Protein AF-A0A7S0ARB1-F1 (afdb_monomer_lite)

Radius of gyration: 33.61 Å; chains: 1; bounding box: 64×77×110 Å

Structure (mmCIF, N/CA/C/O backbone):
data_AF-A0A7S0ARB1-F1
#
_entry.id   AF-A0A7S0ARB1-F1
#
loop_
_atom_site.group_PDB
_atom_site.id
_atom_site.type_symbol
_atom_site.label_atom_id
_atom_site.label_alt_id
_atom_site.label_comp_id
_atom_site.label_asym_id
_atom_site.label_entity_id
_atom_site.label_seq_id
_atom_site.pdbx_PDB_ins_code
_atom_site.Cartn_x
_atom_site.Cartn_y
_atom_site.Cartn_z
_atom_site.occupancy
_atom_site.B_iso_or_equiv
_atom_site.auth_seq_id
_atom_site.auth_comp_id
_atom_site.auth_asym_id
_atom_site.auth_atom_id
_atom_site.pdbx_PDB_model_num
ATOM 1 N N . TYR A 1 1 ? 10.228 -11.716 -23.867 1.00 79.19 1 TYR A N 1
ATOM 2 C CA . TYR A 1 1 ? 11.459 -10.906 -23.774 1.00 79.19 1 TYR A CA 1
ATOM 3 C C . TYR A 1 1 ? 11.068 -9.465 -23.500 1.00 79.19 1 TYR A C 1
ATOM 5 O O . TYR A 1 1 ? 10.022 -9.051 -23.983 1.00 79.19 1 TYR A O 1
ATOM 13 N N . ILE A 1 2 ? 11.864 -8.734 -22.724 1.00 82.44 2 ILE A N 1
ATOM 14 C CA . ILE A 1 2 ? 11.802 -7.272 -22.605 1.00 82.44 2 ILE A CA 1
ATOM 15 C C . ILE A 1 2 ? 12.800 -6.722 -23.626 1.00 82.44 2 ILE A C 1
ATOM 17 O O . ILE A 1 2 ? 13.942 -7.179 -23.660 1.00 82.44 2 ILE A O 1
ATOM 21 N N . ILE A 1 3 ? 12.355 -5.806 -24.486 1.00 84.75 3 ILE A N 1
ATOM 22 C CA . ILE A 1 3 ? 13.153 -5.247 -25.582 1.00 84.75 3 ILE A CA 1
ATOM 23 C C . ILE A 1 3 ? 13.101 -3.726 -25.472 1.00 84.75 3 ILE A C 1
ATOM 25 O O . ILE A 1 3 ? 12.018 -3.145 -25.511 1.00 84.75 3 ILE A O 1
ATOM 29 N N . GLU A 1 4 ? 14.261 -3.086 -25.368 1.00 84.38 4 GLU A N 1
ATOM 30 C CA . GLU A 1 4 ? 14.389 -1.635 -25.479 1.00 84.38 4 GLU A CA 1
ATOM 31 C C . GLU A 1 4 ? 14.719 -1.261 -26.924 1.00 84.38 4 GLU A C 1
ATOM 33 O O . GLU A 1 4 ? 15.657 -1.795 -27.526 1.00 84.38 4 GLU A O 1
ATOM 38 N N . ILE A 1 5 ? 13.944 -0.332 -27.482 1.00 84.75 5 ILE A N 1
ATOM 39 C CA . ILE A 1 5 ? 14.127 0.168 -28.842 1.00 84.75 5 ILE A CA 1
ATOM 40 C C . ILE A 1 5 ? 14.359 1.673 -28.777 1.00 84.75 5 ILE A C 1
ATOM 42 O O . ILE A 1 5 ? 13.478 2.438 -28.389 1.00 84.75 5 ILE A O 1
ATOM 46 N N . LYS A 1 6 ? 15.536 2.112 -29.221 1.00 82.31 6 LYS A N 1
ATOM 47 C CA . LYS A 1 6 ? 15.872 3.525 -29.375 1.00 82.31 6 LYS A CA 1
ATOM 48 C C . LYS A 1 6 ? 15.556 3.981 -30.794 1.00 82.31 6 LYS A C 1
ATOM 50 O O . LYS A 1 6 ? 16.167 3.520 -31.760 1.00 82.31 6 LYS A O 1
ATOM 55 N N . THR A 1 7 ? 14.622 4.912 -30.923 1.00 80.19 7 THR A N 1
ATOM 56 C CA . THR A 1 7 ? 14.242 5.529 -32.202 1.00 80.19 7 THR A CA 1
ATOM 57 C C . THR A 1 7 ? 14.856 6.920 -32.335 1.00 80.19 7 THR A C 1
ATOM 59 O O . THR A 1 7 ? 14.980 7.648 -31.349 1.00 80.19 7 THR A O 1
ATOM 62 N N . ASN A 1 8 ? 15.226 7.318 -33.552 1.00 77.44 8 ASN A N 1
ATOM 63 C CA . ASN A 1 8 ? 15.725 8.665 -33.835 1.00 77.44 8 ASN A CA 1
ATOM 64 C C . ASN A 1 8 ? 14.600 9.532 -34.423 1.00 77.44 8 ASN A C 1
ATOM 66 O O . ASN A 1 8 ? 13.920 9.101 -35.351 1.00 77.44 8 ASN A O 1
ATOM 70 N N . LYS A 1 9 ? 14.443 10.775 -33.938 1.00 70.56 9 LYS A N 1
ATOM 71 C CA . LYS A 1 9 ? 13.474 11.749 -34.479 1.00 70.56 9 LYS A CA 1
ATOM 72 C C . LYS A 1 9 ? 13.646 11.996 -35.983 1.00 70.56 9 LYS A C 1
ATOM 74 O O . LYS A 1 9 ? 12.669 12.295 -36.656 1.00 70.56 9 LYS A O 1
ATOM 79 N N . PHE A 1 10 ? 14.864 11.854 -36.507 1.00 70.81 10 PHE A N 1
ATOM 80 C CA . PHE A 1 10 ? 15.169 12.061 -37.928 1.00 70.81 10 PHE A CA 1
ATOM 81 C C . PHE A 1 10 ? 14.970 10.810 -38.798 1.00 70.81 10 PHE A C 1
ATOM 83 O O . PHE A 1 10 ? 15.114 10.882 -40.015 1.00 70.81 10 PHE A O 1
ATOM 90 N N . SER A 1 11 ? 14.656 9.661 -38.199 1.00 70.12 11 SER A N 1
ATOM 91 C CA . SER A 1 11 ? 14.524 8.375 -38.891 1.00 70.12 11 SER A CA 1
ATOM 92 C C . SER A 1 11 ? 13.187 7.740 -38.520 1.00 70.12 11 SER A C 1
ATOM 94 O O . SER A 1 11 ? 13.115 6.742 -37.805 1.00 70.12 11 SER A O 1
ATOM 96 N N . ILE A 1 12 ? 12.104 8.375 -38.971 1.00 71.12 12 ILE A N 1
ATOM 97 C CA . ILE A 1 12 ? 10.740 7.895 -38.736 1.00 71.12 12 ILE A CA 1
ATOM 98 C C . ILE A 1 12 ? 10.611 6.496 -39.359 1.00 71.12 12 ILE A C 1
ATOM 100 O O . ILE A 1 12 ? 10.856 6.319 -40.549 1.00 71.12 12 ILE A O 1
ATOM 104 N N . GLY A 1 13 ? 10.255 5.498 -38.546 1.00 76.06 13 GLY A N 1
ATOM 105 C CA . GLY A 1 13 ? 10.059 4.112 -38.985 1.00 76.06 13 GLY A CA 1
ATOM 106 C C . GLY A 1 13 ? 11.252 3.172 -38.780 1.00 76.06 13 GLY A C 1
ATOM 107 O O . GLY A 1 13 ? 11.115 1.982 -39.051 1.00 76.06 13 GLY A O 1
ATOM 108 N N . THR A 1 14 ? 12.393 3.649 -38.264 1.00 81.50 14 THR A N 1
ATOM 109 C CA . THR A 1 14 ? 13.513 2.777 -37.874 1.00 81.50 14 THR A CA 1
ATOM 110 C C . THR A 1 14 ? 13.858 2.931 -36.393 1.00 81.50 14 THR A C 1
ATOM 112 O O . THR A 1 14 ? 13.937 4.029 -35.840 1.00 81.50 14 THR A O 1
ATOM 115 N N . GLY A 1 15 ? 14.043 1.795 -35.721 1.00 83.50 15 GLY A N 1
ATOM 116 C CA . GLY A 1 15 ? 14.440 1.721 -34.319 1.00 83.50 15 GLY A CA 1
ATOM 117 C C . GLY A 1 15 ? 15.624 0.780 -34.162 1.00 83.50 15 GLY A C 1
ATOM 118 O O . GLY A 1 15 ? 15.676 -0.270 -34.802 1.00 83.50 15 GLY A O 1
ATOM 119 N N . LYS A 1 16 ? 16.589 1.156 -33.323 1.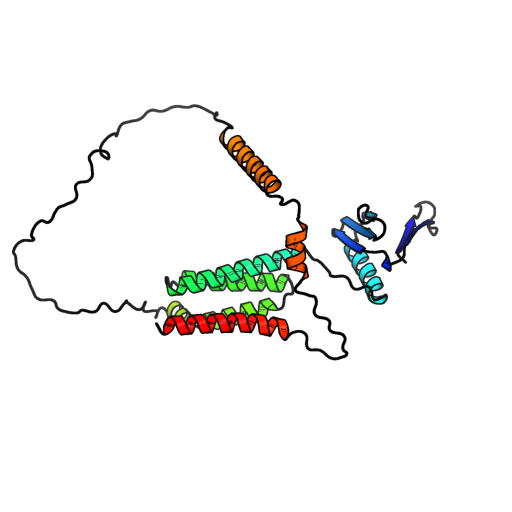00 86.50 16 LYS A N 1
ATOM 120 C CA . LYS A 1 16 ? 17.697 0.281 -32.945 1.00 86.50 16 LYS A CA 1
ATOM 121 C C . LYS A 1 16 ? 17.337 -0.415 -31.644 1.00 86.50 16 LYS A C 1
ATOM 123 O O . LYS A 1 16 ? 17.087 0.254 -30.647 1.00 86.50 16 LYS A O 1
ATOM 128 N N . VAL A 1 17 ? 17.362 -1.742 -31.646 1.00 88.69 17 VAL A N 1
ATOM 129 C CA . VAL A 1 17 ? 17.282 -2.519 -30.408 1.00 88.69 17 VAL A CA 1
ATOM 130 C C . VAL A 1 17 ? 18.563 -2.274 -29.608 1.00 88.69 17 VAL A C 1
ATOM 132 O O . VAL A 1 17 ? 19.662 -2.529 -30.106 1.00 88.69 17 VAL A O 1
ATOM 135 N N . THR A 1 18 ? 18.431 -1.712 -28.411 1.00 88.12 18 THR A N 1
ATOM 136 C CA . THR A 1 18 ? 19.553 -1.371 -27.520 1.00 88.12 18 THR A CA 1
ATOM 137 C C . THR A 1 18 ? 19.729 -2.389 -26.406 1.00 88.12 18 THR A C 1
ATOM 139 O O . THR A 1 18 ? 20.858 -2.629 -25.989 1.00 88.12 18 THR A O 1
ATOM 142 N N . PHE A 1 19 ? 18.643 -3.020 -25.970 1.00 86.69 19 PHE A N 1
ATOM 143 C CA . PHE A 1 19 ? 18.652 -3.970 -24.867 1.00 86.69 19 PHE A CA 1
ATOM 144 C C . PHE A 1 19 ? 17.618 -5.071 -25.105 1.00 86.69 19 PHE A C 1
ATOM 146 O O . PHE A 1 19 ? 16.510 -4.801 -25.573 1.00 86.69 19 PHE A O 1
ATOM 153 N N . VAL A 1 20 ? 17.979 -6.317 -24.800 1.00 89.81 20 VAL A N 1
ATOM 154 C CA . VAL A 1 20 ? 17.077 -7.473 -24.853 1.00 89.81 20 VAL A CA 1
ATOM 155 C C . VAL A 1 20 ? 17.358 -8.350 -23.646 1.00 89.81 20 VAL A C 1
ATOM 157 O O . VAL A 1 20 ? 18.475 -8.829 -23.487 1.00 89.81 20 VAL A O 1
ATOM 160 N N . THR A 1 21 ? 16.339 -8.615 -22.834 1.00 88.19 21 THR A N 1
ATOM 161 C CA . THR A 1 21 ? 16.434 -9.580 -21.731 1.00 88.19 21 THR A CA 1
ATOM 162 C C . THR A 1 21 ? 15.211 -10.491 -21.681 1.00 88.19 21 THR A C 1
ATOM 164 O O . THR A 1 21 ? 14.158 -10.221 -22.274 1.00 88.19 21 THR A O 1
ATOM 167 N N . LEU A 1 22 ? 15.343 -11.631 -21.014 1.00 88.12 22 LEU A N 1
ATOM 168 C CA . LEU A 1 22 ? 14.233 -12.555 -20.808 1.00 88.12 22 LEU A CA 1
ATOM 169 C C . LEU A 1 22 ? 13.204 -11.936 -19.864 1.00 88.12 22 LEU A C 1
ATOM 171 O O . LEU A 1 22 ? 13.546 -11.276 -18.901 1.00 88.12 22 LEU A O 1
ATOM 175 N N . ILE A 1 23 ? 11.915 -12.194 -20.083 1.00 85.94 23 ILE A N 1
ATOM 176 C CA . ILE A 1 23 ? 10.893 -11.668 -19.162 1.00 85.94 23 ILE A CA 1
ATOM 177 C C . ILE A 1 23 ? 11.017 -12.286 -17.755 1.00 85.94 23 ILE A C 1
ATOM 179 O O . ILE A 1 23 ? 10.673 -11.661 -16.760 1.00 85.94 23 ILE A O 1
ATOM 183 N N . ALA A 1 24 ? 11.575 -13.498 -17.680 1.00 85.00 24 ALA A N 1
ATOM 184 C CA . ALA A 1 24 ? 11.836 -14.220 -16.441 1.00 85.00 24 ALA A CA 1
ATOM 185 C C . ALA A 1 24 ? 12.979 -13.622 -15.595 1.00 85.00 24 ALA A C 1
ATOM 187 O O . ALA A 1 24 ? 13.102 -13.984 -14.419 1.00 85.00 24 ALA A O 1
ATOM 188 N N . SER A 1 25 ? 13.808 -12.736 -16.166 1.00 88.38 25 SER A N 1
ATOM 189 C CA . SER A 1 25 ? 14.860 -12.027 -15.426 1.00 88.38 25 SER A CA 1
ATOM 190 C C . SER A 1 25 ? 14.311 -10.835 -14.637 1.00 88.38 25 SER A C 1
ATOM 192 O O . SER A 1 25 ? 15.014 -10.319 -13.778 1.00 88.38 25 SER A O 1
ATOM 194 N N . LEU A 1 26 ? 13.059 -10.416 -14.862 1.00 88.56 26 LEU A N 1
ATOM 195 C CA . LEU A 1 26 ? 12.439 -9.339 -14.094 1.00 88.56 26 LEU A CA 1
ATOM 196 C C . LEU A 1 26 ? 12.159 -9.806 -12.657 1.00 88.56 26 LEU A C 1
ATOM 198 O O . LEU A 1 26 ? 11.362 -10.719 -12.437 1.00 88.56 26 LEU A O 1
ATOM 202 N N . ALA A 1 27 ? 12.808 -9.172 -11.681 1.00 89.38 27 ALA A N 1
ATOM 203 C CA . ALA A 1 27 ? 12.623 -9.447 -10.258 1.00 89.38 27 ALA A CA 1
ATOM 204 C C . ALA A 1 27 ? 11.546 -8.546 -9.648 1.00 89.38 27 ALA A C 1
ATOM 206 O O . ALA A 1 27 ? 10.665 -9.008 -8.924 1.00 89.38 27 ALA A O 1
ATOM 207 N N . LYS A 1 28 ? 11.605 -7.244 -9.945 1.00 90.62 28 LYS A N 1
ATOM 208 C CA . LYS A 1 28 ? 10.701 -6.251 -9.361 1.00 90.62 28 LYS A CA 1
ATOM 209 C C . LYS A 1 28 ? 10.400 -5.144 -10.359 1.00 90.62 28 LYS A C 1
ATOM 211 O O . LYS A 1 28 ? 11.269 -4.667 -11.079 1.00 90.62 28 LYS A O 1
ATOM 216 N N . LEU A 1 29 ? 9.141 -4.725 -10.371 1.00 90.44 29 LEU A N 1
ATOM 217 C CA . LEU A 1 29 ? 8.642 -3.606 -11.159 1.00 90.44 29 LEU A CA 1
ATOM 218 C C . LEU A 1 29 ? 8.139 -2.545 -10.185 1.00 90.44 29 LEU A C 1
ATOM 220 O O . LEU A 1 29 ? 7.193 -2.790 -9.436 1.00 90.44 29 LEU A O 1
ATOM 224 N N . LYS A 1 30 ? 8.773 -1.375 -10.180 1.00 91.38 30 LYS A N 1
ATOM 225 C CA . LYS A 1 30 ? 8.325 -0.215 -9.402 1.00 91.38 30 LYS A CA 1
ATOM 226 C C . LYS A 1 30 ? 7.952 0.894 -10.368 1.00 91.38 30 LYS A C 1
ATOM 228 O O . LYS A 1 30 ? 8.579 1.042 -11.407 1.00 91.38 30 LYS A O 1
ATOM 233 N N . PHE A 1 31 ? 6.949 1.688 -10.030 1.00 92.00 31 PHE A N 1
ATOM 234 C CA . PHE A 1 31 ? 6.611 2.855 -10.830 1.00 92.00 31 PHE A CA 1
ATOM 235 C C . PHE A 1 31 ? 6.106 3.992 -9.955 1.00 92.00 31 PHE A C 1
ATOM 237 O O . PHE A 1 31 ? 5.600 3.778 -8.849 1.00 92.00 31 PHE A O 1
ATOM 244 N N . ARG A 1 32 ? 6.253 5.203 -10.477 1.00 89.56 32 ARG A N 1
ATOM 245 C CA . ARG A 1 32 ? 5.597 6.415 -9.996 1.00 89.56 32 ARG A CA 1
ATOM 246 C C . ARG A 1 32 ? 4.650 6.877 -11.097 1.00 89.56 32 ARG A C 1
ATOM 248 O O . ARG A 1 32 ? 5.041 6.935 -12.266 1.00 89.56 32 ARG A O 1
ATOM 255 N N . ARG A 1 33 ? 3.384 7.120 -10.741 1.00 88.56 33 ARG A N 1
ATOM 256 C CA . ARG A 1 33 ? 2.361 7.557 -11.704 1.00 88.56 33 ARG A CA 1
ATOM 257 C C . ARG A 1 33 ? 2.823 8.844 -12.379 1.00 88.56 33 ARG A C 1
ATOM 259 O O . ARG A 1 33 ? 3.284 9.741 -11.688 1.00 88.56 33 ARG A O 1
ATOM 266 N N . GLU A 1 34 ? 2.712 8.874 -13.702 1.00 90.31 34 GLU A N 1
ATOM 267 C CA . GLU A 1 34 ? 3.035 10.030 -14.547 1.00 90.31 34 GLU A CA 1
ATOM 268 C C . GLU A 1 34 ? 4.494 10.505 -14.499 1.00 90.31 34 GLU A C 1
ATOM 270 O O . GLU A 1 34 ? 4.817 11.585 -14.984 1.00 90.31 34 GLU A O 1
ATOM 275 N N . GLU A 1 35 ? 5.394 9.685 -13.956 1.00 92.38 35 GLU A N 1
ATOM 276 C CA . GLU A 1 35 ? 6.780 10.083 -13.727 1.00 92.38 35 GLU A CA 1
ATOM 277 C C . GLU A 1 35 ? 7.763 9.048 -14.279 1.00 92.38 35 GLU A C 1
ATOM 279 O O . GLU A 1 35 ? 8.542 9.349 -15.186 1.00 92.38 35 GLU A O 1
ATOM 284 N N . SER A 1 36 ? 7.747 7.820 -13.752 1.00 93.94 36 SER A N 1
ATOM 285 C CA . SER A 1 36 ? 8.774 6.832 -14.087 1.00 93.94 36 SER A CA 1
ATOM 286 C C . SER A 1 36 ? 8.361 5.382 -13.866 1.00 93.94 36 SER A C 1
ATOM 288 O O . SER A 1 36 ? 7.467 5.069 -13.074 1.00 93.94 36 SER A O 1
ATOM 290 N N . ILE A 1 37 ? 9.065 4.486 -14.553 1.00 94.06 37 ILE A N 1
ATOM 291 C CA . ILE A 1 37 ? 9.067 3.040 -14.331 1.00 94.06 37 ILE A CA 1
ATOM 292 C C . ILE A 1 37 ? 10.503 2.609 -14.040 1.00 94.06 37 ILE A C 1
ATOM 294 O O . ILE A 1 37 ? 11.427 3.035 -14.724 1.00 94.06 37 ILE A O 1
ATOM 298 N N . SER A 1 38 ? 10.683 1.743 -13.049 1.00 93.56 38 SER A N 1
ATOM 299 C CA . SER A 1 38 ? 11.958 1.131 -12.685 1.00 93.56 38 SER A CA 1
ATOM 300 C C . SER A 1 38 ? 11.839 -0.390 -12.775 1.00 93.56 38 SER A C 1
ATOM 302 O O . SER A 1 38 ? 11.009 -0.994 -12.082 1.00 93.56 38 SER A O 1
ATOM 304 N N . LEU A 1 39 ? 12.662 -1.003 -13.624 1.00 91.88 39 LEU A N 1
ATOM 305 C CA . LEU A 1 39 ? 12.770 -2.451 -13.788 1.00 91.88 39 LEU A CA 1
ATOM 306 C C . LEU A 1 39 ? 14.005 -2.943 -13.037 1.00 91.88 39 LEU A C 1
ATOM 308 O O . LEU A 1 39 ? 15.123 -2.589 -13.391 1.00 91.88 39 LEU A O 1
ATOM 312 N N . PHE A 1 40 ? 13.801 -3.771 -12.022 1.00 92.44 40 PHE A N 1
ATOM 313 C CA . PHE A 1 40 ? 14.877 -4.444 -11.304 1.00 92.44 40 PHE A CA 1
ATOM 314 C C . PHE A 1 40 ? 15.036 -5.839 -11.894 1.00 92.44 40 PHE A C 1
ATOM 316 O O . PHE A 1 40 ? 14.084 -6.635 -11.887 1.00 92.44 40 PHE A O 1
ATOM 323 N N . LEU A 1 41 ? 16.219 -6.125 -12.421 1.00 91.06 41 LEU A N 1
ATOM 324 C CA . LEU A 1 41 ? 16.550 -7.418 -13.001 1.00 91.06 41 LEU A CA 1
ATOM 325 C C . LEU A 1 41 ? 17.222 -8.299 -11.944 1.00 91.06 41 LEU A C 1
ATOM 327 O O . LEU A 1 41 ? 17.802 -7.806 -10.985 1.00 91.06 41 LEU A O 1
ATOM 331 N N . LYS A 1 42 ? 17.113 -9.617 -12.101 1.00 90.31 42 LYS A N 1
ATOM 332 C CA . LYS A 1 42 ? 17.746 -10.595 -11.203 1.00 90.31 42 LYS A CA 1
ATOM 333 C C . LYS A 1 42 ? 19.269 -10.583 -11.304 1.00 90.31 42 LYS A C 1
ATOM 335 O O . LYS A 1 42 ? 19.924 -10.909 -10.326 1.00 90.31 42 LYS A O 1
ATOM 340 N N . GLU A 1 43 ? 19.792 -10.279 -12.491 1.00 87.06 43 GLU A N 1
ATOM 341 C CA . GLU A 1 43 ? 21.233 -10.239 -12.762 1.00 87.06 43 GLU A CA 1
ATOM 342 C C . GLU A 1 43 ? 21.888 -9.070 -12.017 1.00 87.06 43 GLU A C 1
ATOM 344 O O . GLU A 1 43 ? 22.884 -9.281 -11.335 1.00 87.06 43 GLU A O 1
ATOM 349 N N . ASP A 1 44 ? 21.247 -7.896 -12.045 1.00 87.00 44 ASP A N 1
ATOM 350 C CA . ASP A 1 44 ? 21.725 -6.669 -11.404 1.00 87.00 44 ASP A CA 1
ATOM 351 C C . ASP A 1 44 ? 20.599 -6.028 -10.561 1.00 87.00 44 ASP A C 1
ATOM 353 O O . ASP A 1 44 ? 19.879 -5.141 -11.033 1.00 87.00 44 ASP A O 1
ATOM 357 N N . PRO A 1 45 ? 20.383 -6.483 -9.311 1.00 85.19 45 PRO A N 1
ATOM 358 C CA . PRO A 1 45 ? 19.301 -5.976 -8.463 1.00 85.19 45 PRO A CA 1
ATOM 359 C C . PRO A 1 45 ? 19.544 -4.549 -7.950 1.00 85.19 45 PRO A C 1
ATOM 361 O O . PRO A 1 45 ? 18.582 -3.864 -7.602 1.00 85.19 45 PRO A O 1
ATOM 364 N N . ASP A 1 46 ? 20.799 -4.096 -7.914 1.00 89.19 46 ASP A N 1
ATOM 365 C CA . ASP A 1 46 ? 21.178 -2.777 -7.395 1.00 89.19 46 ASP A CA 1
ATOM 366 C C . ASP A 1 46 ? 21.183 -1.674 -8.467 1.00 89.19 46 ASP A C 1
ATOM 368 O O . ASP A 1 46 ? 21.169 -0.492 -8.119 1.00 89.19 46 ASP A O 1
ATOM 372 N N . ASP A 1 47 ? 21.13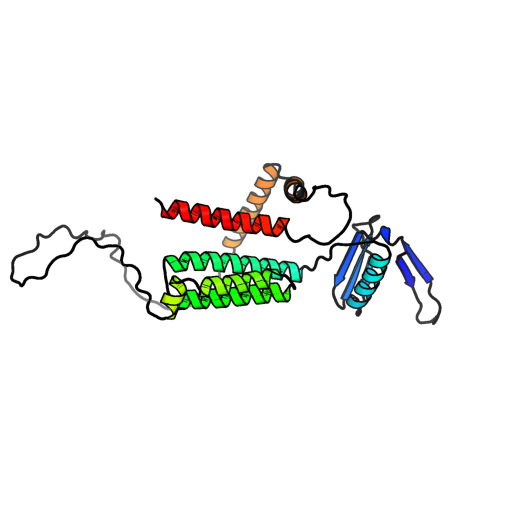8 -2.037 -9.756 1.00 90.25 47 ASP A N 1
ATOM 373 C CA . ASP A 1 47 ? 21.134 -1.094 -10.883 1.00 90.25 47 ASP A CA 1
ATOM 374 C C . ASP A 1 47 ? 19.847 -1.228 -11.723 1.00 90.25 47 ASP A C 1
ATOM 376 O O . ASP A 1 47 ? 19.805 -1.927 -12.740 1.00 90.25 47 ASP A O 1
ATOM 380 N N . PRO A 1 48 ? 18.730 -0.617 -11.283 1.00 91.38 48 PRO A N 1
ATOM 381 C CA . PRO A 1 48 ? 17.469 -0.723 -11.997 1.00 91.38 48 PRO A CA 1
ATOM 382 C C . PRO A 1 48 ? 17.475 0.083 -13.298 1.00 91.38 48 PRO A C 1
ATOM 384 O O . PRO A 1 48 ? 17.895 1.239 -13.344 1.00 91.38 48 PRO A O 1
ATOM 387 N N . LEU A 1 49 ? 16.839 -0.460 -14.336 1.00 90.44 49 LEU A N 1
ATOM 388 C CA . LEU A 1 49 ? 16.554 0.292 -15.557 1.00 90.44 49 LEU A CA 1
ATOM 389 C C . LEU A 1 49 ? 15.412 1.278 -15.295 1.00 90.44 49 LEU A C 1
ATOM 391 O O . LEU A 1 49 ? 14.270 0.866 -15.064 1.00 90.44 49 LEU A O 1
ATOM 395 N N . ILE A 1 50 ? 15.714 2.577 -15.322 1.00 92.56 50 ILE A N 1
ATOM 396 C CA . ILE A 1 50 ? 14.749 3.650 -15.055 1.00 92.56 50 ILE A CA 1
ATOM 397 C C . ILE A 1 50 ? 14.347 4.337 -16.360 1.00 92.56 50 ILE A C 1
ATOM 399 O O . ILE A 1 50 ? 15.170 4.934 -17.051 1.00 92.56 50 ILE A O 1
ATOM 403 N N . TYR A 1 51 ? 13.048 4.321 -16.649 1.00 91.69 51 TYR A N 1
ATOM 404 C CA . TYR A 1 51 ? 12.446 4.998 -17.792 1.00 91.69 51 TYR A CA 1
ATOM 405 C C . TYR A 1 51 ? 11.526 6.116 -17.311 1.00 91.69 51 TYR A C 1
ATOM 407 O O . TYR A 1 51 ? 10.579 5.871 -16.563 1.00 91.69 51 TYR A O 1
ATOM 415 N N . MET A 1 52 ? 11.790 7.341 -17.762 1.00 92.25 52 MET A N 1
ATOM 416 C CA . MET A 1 52 ? 10.945 8.504 -17.484 1.00 92.25 52 MET A CA 1
ATOM 417 C C . MET A 1 52 ? 9.809 8.566 -18.505 1.00 92.25 52 MET A C 1
ATOM 419 O O . MET A 1 52 ? 10.071 8.641 -19.707 1.00 92.25 52 MET A O 1
ATOM 423 N N . MET A 1 53 ? 8.557 8.524 -18.046 1.00 89.81 53 MET A N 1
ATOM 424 C CA . MET A 1 53 ? 7.393 8.558 -18.935 1.00 89.81 53 MET A CA 1
ATOM 425 C C . MET A 1 53 ? 6.113 9.023 -18.233 1.00 89.81 53 MET A C 1
ATOM 427 O O . MET A 1 53 ? 5.817 8.605 -17.114 1.00 89.81 53 MET A O 1
ATOM 431 N N . SER A 1 54 ? 5.313 9.824 -18.941 1.00 90.06 54 SER A N 1
ATOM 432 C CA . SER A 1 54 ? 4.020 10.347 -18.477 1.00 90.06 54 SER A CA 1
ATOM 433 C C . SER A 1 54 ? 2.917 9.285 -18.430 1.00 90.06 54 SER A C 1
ATOM 435 O O . SER A 1 54 ? 2.022 9.350 -17.601 1.00 90.06 54 SER A O 1
ATOM 437 N N . GLU A 1 55 ? 2.985 8.255 -19.272 1.00 92.06 55 GLU A N 1
ATOM 438 C CA . GLU A 1 55 ? 1.978 7.181 -19.324 1.00 92.06 55 GLU A CA 1
ATOM 439 C C . GLU A 1 55 ? 2.430 5.930 -18.548 1.00 92.06 55 GLU A C 1
ATOM 441 O O . GLU A 1 55 ? 2.169 4.788 -18.936 1.00 92.06 55 GLU A O 1
ATOM 446 N N . SER A 1 56 ? 3.154 6.126 -17.438 1.00 91.56 56 SER A N 1
ATOM 447 C CA . SER A 1 56 ? 3.776 5.028 -16.685 1.00 91.56 56 SER A CA 1
ATOM 448 C C . SER A 1 56 ? 2.763 3.991 -16.189 1.00 91.56 56 SER A C 1
ATOM 450 O O . SER A 1 56 ? 3.032 2.791 -16.227 1.00 91.56 56 SER A O 1
ATOM 452 N N . ALA A 1 57 ? 1.572 4.427 -15.768 1.00 87.88 57 ALA A N 1
ATOM 453 C CA . ALA A 1 57 ? 0.537 3.543 -15.238 1.00 87.88 57 ALA A CA 1
ATOM 454 C C . ALA A 1 57 ? 0.002 2.563 -16.293 1.00 87.88 57 ALA A C 1
ATOM 456 O O . ALA A 1 57 ? -0.159 1.376 -16.003 1.00 87.88 57 ALA A O 1
ATOM 457 N N . ASP A 1 58 ? -0.256 3.034 -17.512 1.00 89.69 58 ASP A N 1
ATOM 458 C CA . ASP A 1 58 ? -0.803 2.189 -18.575 1.00 89.69 58 ASP A CA 1
ATOM 459 C C . ASP A 1 58 ? 0.259 1.261 -19.160 1.00 89.69 58 ASP A C 1
ATOM 461 O O . ASP A 1 58 ? -0.021 0.086 -19.406 1.00 89.69 58 ASP A O 1
ATOM 465 N N . CYS A 1 59 ? 1.504 1.728 -19.258 1.00 90.19 59 CYS A N 1
ATOM 466 C CA . CYS A 1 59 ? 2.639 0.876 -19.600 1.00 90.19 59 CYS A CA 1
ATOM 467 C C . CYS A 1 59 ? 2.816 -0.269 -18.585 1.00 90.19 59 CYS A C 1
ATOM 469 O O . CYS A 1 59 ? 2.906 -1.435 -18.974 1.00 90.19 59 CYS A O 1
ATOM 471 N N . VAL A 1 60 ? 2.749 0.015 -17.277 1.00 90.00 60 VAL A N 1
ATOM 472 C CA . VAL A 1 60 ? 2.802 -1.025 -16.233 1.00 90.00 60 VAL A CA 1
ATOM 473 C C . VAL A 1 60 ? 1.653 -2.025 -16.364 1.00 90.00 60 VAL A C 1
ATOM 475 O O . VAL A 1 60 ? 1.897 -3.227 -16.256 1.00 90.00 60 VAL A O 1
ATOM 478 N N . LYS A 1 61 ? 0.419 -1.579 -16.639 1.00 89.69 61 LYS A N 1
ATOM 479 C CA . LYS A 1 61 ? -0.720 -2.493 -16.863 1.00 89.69 61 LYS A CA 1
ATOM 480 C C . LYS A 1 61 ? -0.481 -3.424 -18.053 1.00 89.69 61 LYS A C 1
ATOM 482 O O . LYS A 1 61 ? -0.789 -4.616 -17.973 1.00 89.69 61 LYS A O 1
ATOM 487 N N . GLN A 1 62 ? 0.080 -2.908 -19.144 1.00 89.88 62 GLN A N 1
ATOM 488 C CA . GLN A 1 62 ? 0.411 -3.716 -20.319 1.00 89.88 62 GLN A CA 1
ATOM 489 C C . GLN A 1 62 ? 1.511 -4.735 -19.998 1.00 89.88 62 GLN A C 1
ATOM 491 O O . GLN A 1 62 ? 1.334 -5.924 -20.268 1.00 89.88 62 GLN A O 1
ATOM 496 N N . ILE A 1 63 ? 2.589 -4.309 -19.329 1.00 88.94 63 ILE A N 1
ATOM 497 C CA . ILE A 1 63 ? 3.663 -5.204 -18.867 1.00 88.94 63 ILE A CA 1
ATOM 498 C C . ILE A 1 63 ? 3.091 -6.309 -17.969 1.00 88.94 63 ILE A C 1
ATOM 500 O O . ILE A 1 63 ? 3.369 -7.487 -18.185 1.00 88.94 63 ILE A O 1
ATOM 504 N N . GLN A 1 64 ? 2.241 -5.962 -17.000 1.00 88.12 64 GLN A N 1
ATOM 505 C CA . GLN A 1 64 ? 1.578 -6.928 -16.119 1.00 88.12 64 GLN A CA 1
ATOM 506 C C . GLN A 1 64 ? 0.689 -7.913 -16.882 1.00 88.12 64 GLN A C 1
ATOM 508 O O . GLN A 1 64 ? 0.636 -9.088 -16.524 1.00 88.12 64 GLN A O 1
ATOM 513 N N . THR A 1 65 ? -0.002 -7.462 -17.929 1.00 89.06 65 THR A N 1
ATOM 514 C CA . THR A 1 65 ? -0.839 -8.329 -18.771 1.00 89.06 65 THR A CA 1
ATOM 515 C C . THR A 1 65 ? 0.013 -9.372 -19.495 1.00 89.06 65 THR A C 1
ATOM 517 O O . THR A 1 65 ? -0.314 -10.558 -19.470 1.00 89.06 65 THR A O 1
ATOM 520 N N . VAL A 1 66 ? 1.152 -8.957 -20.057 1.00 88.31 66 VAL A N 1
ATOM 521 C CA . VAL A 1 66 ? 2.108 -9.864 -20.713 1.00 88.31 66 VAL A CA 1
ATOM 522 C C . VAL A 1 66 ? 2.750 -10.824 -19.705 1.00 88.31 66 VAL A C 1
ATOM 524 O O . VAL A 1 66 ? 2.856 -12.018 -19.979 1.00 88.31 66 VAL A O 1
ATOM 527 N N . LEU A 1 67 ? 3.131 -10.340 -18.518 1.00 86.50 67 LEU A N 1
ATOM 528 C CA . LEU A 1 67 ? 3.681 -11.177 -17.445 1.00 86.50 67 LEU A CA 1
ATOM 529 C C . LEU A 1 67 ? 2.703 -12.282 -17.033 1.00 86.50 67 LEU A C 1
ATOM 531 O O . LEU A 1 67 ? 3.085 -13.452 -16.984 1.00 86.50 67 LEU A O 1
ATOM 535 N N . LYS A 1 68 ? 1.430 -11.926 -16.822 1.00 86.62 68 LYS A N 1
ATOM 536 C CA . LYS A 1 68 ? 0.361 -12.881 -16.495 1.00 86.62 68 LYS A CA 1
ATOM 537 C C . LYS A 1 68 ? 0.170 -13.923 -17.595 1.00 86.62 68 LYS A C 1
ATOM 539 O O . LYS A 1 68 ? 0.039 -15.102 -17.279 1.00 86.62 68 LYS A O 1
ATOM 544 N N . ALA A 1 69 ? 0.197 -13.511 -18.865 1.00 87.38 69 ALA A N 1
ATOM 545 C CA . ALA A 1 69 ? 0.086 -14.425 -20.003 1.00 87.38 69 ALA A CA 1
ATOM 546 C C . ALA A 1 69 ? 1.241 -15.443 -20.063 1.00 87.38 69 ALA A C 1
ATOM 548 O O . ALA A 1 69 ? 1.042 -16.577 -20.487 1.00 87.38 69 ALA A O 1
ATOM 549 N N . HIS A 1 70 ? 2.429 -15.067 -19.584 1.00 85.31 70 HIS A N 1
ATOM 550 C CA . HIS A 1 70 ? 3.594 -15.950 -19.472 1.00 85.31 70 HIS A CA 1
ATOM 551 C C . HIS A 1 70 ? 3.693 -16.691 -18.126 1.00 85.31 70 HIS A C 1
ATOM 553 O O . HIS A 1 70 ? 4.729 -17.284 -17.832 1.00 85.31 70 HIS A O 1
ATOM 559 N N . GLY A 1 71 ? 2.642 -16.665 -17.298 1.00 82.44 71 GLY A N 1
ATOM 560 C CA . GLY A 1 71 ? 2.609 -17.361 -16.008 1.00 82.44 71 GLY A CA 1
ATOM 561 C C . GLY A 1 71 ? 3.438 -16.700 -14.902 1.00 82.44 71 GLY A C 1
ATOM 562 O O . GLY A 1 71 ? 3.530 -17.246 -13.804 1.00 82.44 71 GLY A O 1
ATOM 563 N N . VAL A 1 72 ? 4.010 -15.517 -15.145 1.00 81.19 72 VAL A N 1
ATOM 564 C CA . VAL A 1 72 ? 4.745 -14.759 -14.129 1.00 81.19 72 VAL A CA 1
ATOM 565 C C . VAL A 1 72 ? 3.737 -14.025 -13.250 1.00 81.19 72 VAL A C 1
ATOM 567 O O . VAL A 1 72 ? 3.146 -13.017 -13.646 1.00 81.19 72 VAL A O 1
ATOM 570 N N . LYS A 1 73 ? 3.524 -14.547 -12.042 1.00 73.19 73 LYS A N 1
ATOM 571 C CA . LYS A 1 73 ? 2.692 -13.920 -11.012 1.00 73.19 73 LYS A CA 1
ATOM 572 C C . LYS A 1 73 ? 3.599 -13.202 -10.018 1.00 73.19 73 LYS A C 1
ATOM 574 O O . LYS A 1 73 ? 4.494 -13.809 -9.445 1.00 73.19 73 LYS A O 1
ATOM 579 N N . GLY A 1 74 ? 3.370 -11.907 -9.826 1.00 72.56 74 GLY A N 1
ATOM 580 C CA . GLY A 1 74 ? 4.048 -11.102 -8.811 1.00 72.56 74 GLY A CA 1
ATOM 581 C C . GLY A 1 74 ? 3.045 -10.556 -7.800 1.00 72.56 74 GLY A C 1
ATOM 582 O O . GLY A 1 74 ? 1.898 -10.277 -8.157 1.00 72.56 74 GLY A O 1
ATOM 583 N N . LYS A 1 75 ? 3.475 -10.381 -6.548 1.00 77.69 75 LYS A N 1
ATOM 584 C CA . LYS A 1 75 ? 2.674 -9.703 -5.522 1.00 77.69 75 LYS A CA 1
ATOM 585 C C . LYS A 1 75 ? 2.612 -8.212 -5.849 1.00 77.69 75 LYS A C 1
ATOM 587 O O . LYS A 1 75 ? 3.640 -7.562 -6.034 1.00 77.69 75 LYS A O 1
ATOM 592 N N . HIS A 1 76 ? 1.404 -7.667 -5.942 1.00 72.81 76 HIS A N 1
ATOM 593 C CA . HIS A 1 76 ? 1.222 -6.236 -6.138 1.00 72.81 76 HIS A CA 1
ATOM 594 C C . HIS A 1 76 ? 1.266 -5.527 -4.784 1.00 72.81 76 HIS A C 1
ATOM 596 O O . HIS A 1 76 ? 0.306 -5.575 -4.019 1.00 72.81 76 HIS A O 1
ATOM 602 N N . THR A 1 77 ? 2.369 -4.842 -4.490 1.00 71.94 77 THR A N 1
ATOM 603 C CA . THR A 1 77 ? 2.498 -4.062 -3.255 1.00 71.94 77 THR A CA 1
ATOM 604 C C . THR A 1 77 ? 2.114 -2.609 -3.516 1.00 71.94 77 THR A C 1
ATOM 606 O O . THR A 1 77 ? 2.893 -1.841 -4.081 1.00 71.94 77 THR A O 1
ATOM 609 N N . ASN A 1 78 ? 0.909 -2.212 -3.099 1.00 78.25 78 ASN A N 1
ATOM 610 C CA . ASN A 1 78 ? 0.490 -0.811 -3.094 1.00 78.25 78 ASN A CA 1
ATOM 611 C C . ASN A 1 78 ? 0.722 -0.214 -1.700 1.00 78.25 78 ASN A C 1
ATOM 613 O O . ASN A 1 78 ? -0.074 -0.419 -0.787 1.00 78.25 78 ASN A O 1
ATOM 617 N N . ALA A 1 79 ? 1.801 0.555 -1.544 1.00 80.31 79 ALA A N 1
ATOM 618 C CA . ALA A 1 79 ? 2.152 1.174 -0.266 1.00 80.31 79 ALA A CA 1
ATOM 619 C C . ALA A 1 79 ? 1.056 2.111 0.278 1.00 80.31 79 ALA A C 1
ATOM 621 O O . ALA A 1 79 ? 0.923 2.257 1.488 1.00 80.31 79 ALA A O 1
ATOM 622 N N . ALA A 1 80 ? 0.261 2.749 -0.591 1.00 81.56 80 ALA A N 1
ATOM 623 C CA . ALA A 1 80 ? -0.857 3.579 -0.144 1.00 81.56 80 ALA A CA 1
ATOM 624 C C . ALA A 1 80 ? -1.984 2.723 0.451 1.00 81.56 80 ALA A C 1
ATOM 626 O O . ALA A 1 80 ? -2.484 3.048 1.519 1.00 81.56 80 ALA A O 1
ATOM 627 N N . MET A 1 81 ? -2.311 1.598 -0.193 1.00 83.06 81 MET A N 1
ATOM 628 C CA . MET A 1 81 ? -3.298 0.635 0.307 1.00 83.06 81 MET A CA 1
ATOM 629 C C . MET A 1 81 ? -2.865 0.035 1.649 1.00 83.06 81 MET A C 1
ATOM 631 O O . MET A 1 81 ? -3.653 0.010 2.584 1.00 83.06 81 MET A O 1
ATOM 635 N N . GLN A 1 82 ? -1.599 -0.377 1.774 1.00 85.44 82 GLN A N 1
ATOM 636 C CA . GLN A 1 82 ? -1.065 -0.911 3.033 1.00 85.44 82 GLN A CA 1
ATOM 637 C C . GLN A 1 82 ? -1.135 0.107 4.174 1.00 85.44 82 GLN A C 1
ATOM 639 O O . GLN A 1 82 ? -1.520 -0.249 5.283 1.00 85.44 82 GLN A O 1
ATOM 644 N N . ARG A 1 83 ? -0.819 1.381 3.906 1.00 87.56 83 ARG A N 1
ATOM 645 C CA . ARG A 1 83 ? -0.979 2.445 4.906 1.00 87.56 83 ARG A CA 1
ATOM 646 C C . ARG A 1 83 ? -2.439 2.634 5.307 1.00 87.56 83 ARG A C 1
ATOM 648 O O . ARG A 1 83 ? -2.705 2.710 6.498 1.00 87.56 83 ARG A O 1
ATOM 655 N N . SER A 1 84 ? -3.369 2.661 4.350 1.00 87.50 84 SER A N 1
ATOM 656 C CA . SER A 1 84 ? -4.804 2.770 4.652 1.00 87.50 84 SER A CA 1
ATOM 657 C C . SER A 1 84 ? -5.295 1.619 5.529 1.00 87.50 84 SER A C 1
ATOM 659 O O . SER A 1 84 ? -6.010 1.865 6.496 1.00 87.50 84 SER A O 1
ATOM 661 N N . ILE A 1 85 ? -4.860 0.388 5.240 1.00 89.69 85 ILE A N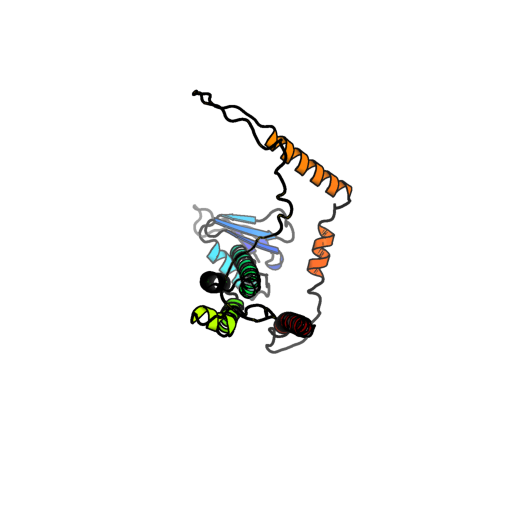 1
ATOM 662 C CA . ILE A 1 85 ? -5.175 -0.798 6.049 1.00 89.69 85 ILE A CA 1
ATOM 663 C C . ILE A 1 85 ? -4.596 -0.662 7.462 1.00 89.69 85 ILE A C 1
ATOM 665 O O . ILE A 1 85 ? -5.310 -0.886 8.434 1.00 89.69 85 ILE A O 1
ATOM 669 N N . GLN A 1 86 ? -3.332 -0.253 7.598 1.00 91.25 86 GLN A N 1
ATOM 670 C CA . GLN A 1 86 ? -2.704 -0.091 8.912 1.00 91.25 86 GLN A CA 1
ATOM 671 C C . GLN A 1 86 ? -3.404 0.984 9.755 1.00 91.25 86 GLN A C 1
ATOM 673 O O . GLN A 1 86 ? -3.615 0.798 10.951 1.00 91.25 86 GLN A O 1
ATOM 678 N N . THR A 1 87 ? -3.798 2.100 9.134 1.00 92.38 87 THR A N 1
ATOM 679 C CA . THR A 1 87 ? -4.596 3.136 9.799 1.00 92.38 87 THR A CA 1
ATOM 680 C C . THR A 1 87 ? -5.961 2.597 10.221 1.00 92.38 87 THR A C 1
ATOM 682 O O . THR A 1 87 ? -6.379 2.852 11.344 1.00 92.38 87 THR A O 1
ATOM 685 N N . ALA A 1 88 ? -6.636 1.826 9.366 1.00 92.25 88 ALA A N 1
ATOM 686 C CA . ALA A 1 88 ? -7.922 1.218 9.701 1.00 92.25 88 ALA A CA 1
ATOM 687 C C . ALA A 1 88 ? -7.811 0.271 10.908 1.00 92.25 88 ALA A C 1
ATOM 689 O O . ALA A 1 88 ? -8.627 0.353 11.820 1.00 92.25 88 ALA A O 1
ATOM 690 N N . LEU A 1 89 ? -6.763 -0.558 10.962 1.00 93.25 89 LEU A N 1
ATOM 691 C CA . LEU A 1 89 ? -6.493 -1.440 12.102 1.00 93.25 89 LEU A CA 1
ATOM 692 C C . LEU A 1 89 ? -6.254 -0.662 13.400 1.00 93.25 89 LEU A C 1
ATOM 694 O O . LEU A 1 89 ? -6.794 -1.036 14.434 1.00 93.25 89 LEU A O 1
ATOM 698 N N . SER A 1 90 ? -5.510 0.447 13.345 1.00 95.75 90 SER A N 1
ATOM 699 C CA . SER A 1 90 ? -5.328 1.321 14.512 1.00 95.75 90 SER A CA 1
ATOM 700 C C . SER A 1 90 ? -6.664 1.850 15.039 1.00 95.75 90 SER A C 1
ATOM 702 O O . SER A 1 90 ? -6.885 1.843 16.245 1.00 95.75 90 SER A O 1
ATOM 704 N N . ILE A 1 91 ? -7.567 2.259 14.140 1.00 94.56 91 ILE A N 1
ATOM 705 C CA . ILE A 1 91 ? -8.899 2.751 14.516 1.00 94.56 91 ILE A CA 1
ATOM 706 C C . ILE A 1 91 ? -9.733 1.629 15.151 1.00 94.56 91 ILE A C 1
ATOM 708 O O . ILE A 1 91 ? -10.437 1.878 16.122 1.00 94.56 91 ILE A O 1
ATOM 712 N N . VAL A 1 92 ? -9.640 0.389 14.655 1.00 92.75 92 VAL A N 1
ATOM 713 C CA . VAL A 1 92 ? -10.322 -0.772 15.262 1.00 92.75 92 VAL A CA 1
ATOM 714 C C . VAL A 1 92 ? -9.832 -1.032 16.685 1.00 92.75 92 VAL A C 1
ATOM 716 O O . VAL A 1 92 ? -10.647 -1.244 17.582 1.00 92.75 92 VAL A O 1
ATOM 719 N N . THR A 1 93 ? -8.527 -0.942 16.930 1.00 93.69 93 THR A N 1
ATOM 720 C CA . THR A 1 93 ? -7.980 -1.043 18.290 1.00 93.69 93 THR A CA 1
ATOM 721 C C . THR A 1 93 ? -8.502 0.079 19.194 1.00 93.69 93 THR A C 1
ATOM 723 O O . THR A 1 93 ? -8.845 -0.164 20.353 1.00 93.69 93 THR A O 1
ATOM 726 N N . ASP A 1 94 ? -8.611 1.303 18.670 1.00 92.12 94 ASP A N 1
ATOM 727 C CA . ASP A 1 94 ? -9.164 2.441 19.413 1.00 92.12 94 ASP A CA 1
ATOM 728 C C . ASP A 1 94 ? -10.657 2.258 19.727 1.00 92.12 94 ASP A C 1
ATOM 730 O O . ASP A 1 94 ? -11.088 2.589 20.836 1.00 92.12 94 ASP A O 1
ATOM 734 N N . ILE A 1 95 ? -11.430 1.677 18.801 1.00 91.94 95 ILE A N 1
ATOM 735 C CA . ILE A 1 95 ? -12.832 1.285 19.016 1.00 91.94 95 ILE A CA 1
ATOM 736 C C . ILE A 1 95 ? -12.919 0.310 20.188 1.00 91.94 95 ILE A C 1
ATOM 738 O O . ILE A 1 95 ? -13.603 0.610 21.162 1.00 91.94 95 ILE A O 1
ATOM 742 N N . GLN A 1 96 ? -12.168 -0.793 20.159 1.00 90.25 96 GLN A N 1
ATOM 743 C CA . GLN A 1 96 ? -12.187 -1.803 21.228 1.00 90.25 96 GLN A CA 1
ATOM 744 C C . GLN A 1 96 ? -11.800 -1.211 22.590 1.00 90.25 96 GLN A C 1
ATOM 746 O O . GLN A 1 96 ? -12.407 -1.511 23.621 1.00 90.25 96 GLN A O 1
ATOM 751 N N . LYS A 1 97 ? -10.797 -0.327 22.609 1.00 91.44 97 LYS A N 1
ATOM 752 C CA . LYS A 1 97 ? -10.372 0.367 23.828 1.00 91.44 97 LYS A CA 1
ATOM 753 C C . LYS A 1 97 ? -11.474 1.275 24.377 1.00 91.44 97 LYS A C 1
ATOM 755 O O . LYS A 1 97 ? -11.673 1.318 25.592 1.00 91.44 97 LYS A O 1
ATOM 760 N N . LYS A 1 98 ? -12.179 2.003 23.508 1.00 88.38 98 LYS A N 1
ATOM 761 C CA . LYS A 1 98 ? -13.290 2.878 23.904 1.00 88.38 98 LYS A CA 1
ATOM 762 C C . LYS A 1 98 ? -14.537 2.100 24.300 1.00 88.38 98 LYS A C 1
ATOM 764 O O . LYS A 1 98 ? -15.199 2.514 25.243 1.00 88.38 98 LYS A O 1
ATOM 769 N N . GLU A 1 99 ? -14.822 0.972 23.665 1.00 87.50 99 GLU A N 1
ATOM 770 C CA . GLU A 1 99 ? -15.913 0.078 24.065 1.00 87.50 99 GLU A CA 1
ATOM 771 C C . GLU A 1 99 ? -15.687 -0.481 25.468 1.00 87.50 99 GLU A C 1
ATOM 773 O O . GLU A 1 99 ? -16.584 -0.406 26.302 1.00 87.50 99 GLU A O 1
ATOM 778 N N . ARG A 1 100 ? -14.462 -0.916 25.789 1.00 85.44 100 ARG A N 1
ATOM 779 C CA . ARG A 1 100 ? -14.115 -1.312 27.162 1.00 85.44 100 ARG A CA 1
ATOM 780 C C . ARG A 1 100 ? -14.245 -0.145 28.144 1.00 85.44 100 ARG A C 1
ATOM 782 O O . ARG A 1 100 ? -14.724 -0.310 29.259 1.00 85.44 100 ARG A O 1
ATOM 789 N N . ALA A 1 101 ? -13.837 1.058 27.740 1.00 85.62 101 ALA A N 1
ATOM 790 C CA . ALA A 1 101 ? -13.994 2.246 28.577 1.00 85.62 101 ALA A CA 1
ATOM 791 C C . ALA A 1 101 ? -15.469 2.651 28.773 1.00 85.62 101 ALA A C 1
ATOM 793 O O . ALA A 1 101 ? -15.797 3.245 29.802 1.00 85.62 101 ALA A O 1
ATOM 794 N N . LEU A 1 102 ? -16.352 2.316 27.827 1.00 82.88 102 LEU A N 1
ATOM 795 C CA . LEU A 1 102 ? -17.786 2.600 27.895 1.00 82.88 102 LEU A CA 1
ATOM 796 C C . LEU A 1 102 ? -18.470 1.825 29.029 1.00 82.88 102 LEU A C 1
ATOM 798 O O . LEU A 1 102 ? -19.416 2.340 29.621 1.00 82.88 102 LEU A O 1
ATOM 802 N N . GLU A 1 103 ? -17.968 0.638 29.383 1.00 78.69 103 GLU A N 1
ATOM 803 C CA . GLU A 1 103 ? -18.455 -0.126 30.541 1.00 78.69 103 GLU A CA 1
ATOM 804 C C . GLU A 1 103 ? -18.250 0.631 31.860 1.00 78.69 103 GLU A C 1
ATOM 806 O O . GLU A 1 103 ? -19.067 0.537 32.777 1.00 78.69 103 GLU A O 1
ATOM 811 N N . HIS A 1 104 ? -17.171 1.410 31.953 1.00 78.81 104 HIS A N 1
ATOM 812 C CA . HIS A 1 104 ? -16.840 2.191 33.142 1.00 78.81 104 HIS A CA 1
ATOM 813 C C . HIS A 1 104 ? -17.456 3.594 33.111 1.00 78.81 104 HIS A C 1
ATOM 815 O O . HIS A 1 104 ? -17.927 4.069 34.142 1.00 78.81 104 HIS A O 1
ATOM 821 N N . ASN A 1 105 ? -17.483 4.234 31.937 1.00 79.38 105 ASN A N 1
ATOM 822 C CA . ASN A 1 105 ? -17.997 5.589 31.723 1.00 79.38 105 ASN A CA 1
ATOM 823 C C . ASN A 1 105 ? -19.034 5.617 30.580 1.00 79.38 105 ASN A C 1
ATOM 825 O O . ASN A 1 105 ? -18.712 5.986 29.443 1.00 79.38 105 ASN A O 1
ATOM 829 N N . PRO A 1 106 ? -20.288 5.248 30.882 1.00 80.94 106 PRO A N 1
ATOM 830 C CA . PRO A 1 106 ? -21.374 5.167 29.914 1.00 80.94 106 PRO A CA 1
ATOM 831 C C . PRO A 1 106 ? -21.935 6.563 29.619 1.00 80.94 106 PRO A C 1
ATOM 833 O O . PRO A 1 106 ? -22.813 7.064 30.322 1.00 80.94 106 PRO A O 1
ATOM 836 N N . THR A 1 107 ? -21.415 7.204 28.573 1.00 83.25 107 THR A N 1
ATOM 837 C CA . THR A 1 107 ? -21.884 8.508 28.084 1.00 83.25 107 THR A CA 1
ATOM 838 C C . THR A 1 107 ? -22.332 8.417 26.630 1.00 83.25 107 THR A C 1
ATOM 840 O O . THR A 1 107 ? -21.838 7.593 25.855 1.00 83.25 107 THR A O 1
ATOM 843 N N . VAL A 1 108 ? -23.279 9.274 26.246 1.00 84.50 108 VAL A N 1
ATOM 844 C CA . VAL A 1 108 ? -23.792 9.335 24.867 1.00 84.50 108 VAL A CA 1
ATOM 845 C C . VAL A 1 108 ? -22.696 9.818 23.912 1.00 84.50 108 VAL A C 1
ATOM 847 O O . VAL A 1 108 ? -22.601 9.343 22.782 1.00 84.50 108 VAL A O 1
ATOM 850 N N . GLU A 1 109 ? -21.817 10.705 24.378 1.00 86.62 109 GLU A N 1
ATOM 851 C CA . GLU A 1 109 ? -20.657 11.201 23.637 1.00 86.62 109 GLU A CA 1
ATOM 852 C C . GLU A 1 109 ? -19.699 10.064 23.262 1.00 86.62 109 GLU A C 1
ATOM 854 O O . GLU A 1 109 ? -19.281 9.984 22.109 1.00 86.62 109 GLU A O 1
ATOM 859 N N . ASN A 1 110 ? -19.418 9.144 24.193 1.00 85.69 110 ASN A N 1
ATOM 860 C CA . ASN A 1 110 ? -18.546 7.997 23.932 1.00 85.69 110 ASN A CA 1
ATOM 861 C C . ASN A 1 110 ? -19.163 7.045 22.896 1.00 85.69 110 ASN A C 1
ATOM 863 O O . ASN A 1 110 ? -18.456 6.549 22.022 1.00 85.69 110 ASN A O 1
ATOM 867 N N . VAL A 1 111 ? -20.480 6.814 22.956 1.00 87.56 111 VAL A N 1
ATOM 868 C CA . VAL A 1 111 ? -21.192 5.994 21.958 1.00 87.56 111 VAL A CA 1
ATOM 869 C C . VAL A 1 111 ? -21.126 6.634 20.569 1.00 87.56 111 VAL A C 1
ATOM 871 O O . VAL A 1 111 ? -20.846 5.940 19.591 1.00 87.56 111 VAL A O 1
ATOM 874 N N . ASN A 1 112 ? -21.343 7.948 20.471 1.00 88.31 112 ASN A N 1
ATOM 875 C CA . ASN A 1 112 ? -21.248 8.674 19.203 1.00 88.31 112 ASN A CA 1
ATOM 876 C C . ASN A 1 112 ? -19.832 8.621 18.619 1.00 88.31 112 ASN A C 1
ATOM 878 O O . ASN A 1 112 ? -19.667 8.345 17.434 1.00 88.31 112 ASN A O 1
ATOM 882 N N . GLU A 1 113 ? -18.810 8.798 19.453 1.00 90.62 113 GLU A N 1
ATOM 883 C CA . GLU A 1 113 ? -17.418 8.717 19.016 1.00 90.62 113 GLU A CA 1
ATOM 884 C C . GLU A 1 113 ? -17.050 7.308 18.520 1.00 90.62 113 GLU A C 1
ATOM 886 O O . GLU A 1 113 ? -16.382 7.171 17.497 1.00 90.62 113 GLU A O 1
ATOM 891 N N . ILE A 1 114 ? -17.531 6.250 19.184 1.00 90.38 114 ILE A N 1
ATOM 892 C CA . ILE A 1 114 ? -17.341 4.863 18.729 1.00 90.38 114 ILE A CA 1
ATOM 893 C C . ILE A 1 114 ? -18.011 4.633 17.367 1.00 90.38 114 ILE A C 1
ATOM 895 O O . ILE A 1 114 ? -17.406 4.014 16.488 1.00 90.38 114 ILE A O 1
ATOM 899 N N . MET A 1 115 ? -19.224 5.154 17.151 1.00 91.38 115 MET A N 1
ATOM 900 C CA . MET A 1 115 ? -19.899 5.065 15.848 1.00 91.38 115 MET A CA 1
ATOM 901 C C . MET A 1 115 ? -19.115 5.787 14.746 1.00 91.38 115 MET A C 1
ATOM 903 O O . MET A 1 115 ? -18.937 5.239 13.654 1.00 91.38 115 MET A O 1
ATOM 907 N N . ASP A 1 116 ? -18.610 6.987 15.032 1.00 93.38 116 ASP A N 1
ATOM 908 C CA . ASP A 1 116 ? -17.813 7.763 14.082 1.00 93.38 116 ASP A CA 1
ATOM 909 C C . ASP A 1 116 ? -16.489 7.066 13.751 1.00 93.38 116 ASP A C 1
ATOM 911 O O . ASP A 1 116 ? -16.071 7.047 12.590 1.00 93.38 116 ASP A O 1
ATOM 915 N N . LEU A 1 117 ? -15.835 6.450 14.738 1.00 93.81 117 LEU A N 1
ATOM 916 C CA . LEU A 1 117 ? -14.630 5.650 14.519 1.00 93.81 117 LEU A CA 1
ATOM 917 C C . LEU A 1 117 ? -14.935 4.392 13.696 1.00 93.81 117 LEU A C 1
ATOM 919 O O . LEU A 1 117 ? -14.188 4.089 12.766 1.00 93.81 117 LEU A O 1
ATOM 923 N N . CYS A 1 118 ? -16.046 3.695 13.964 1.00 91.81 118 CYS A N 1
ATOM 924 C CA . CYS A 1 118 ? -16.476 2.537 13.167 1.00 91.81 118 CYS A CA 1
ATOM 925 C C . CYS A 1 118 ? -16.680 2.922 11.700 1.00 91.81 118 CYS A C 1
ATOM 927 O O . CYS A 1 118 ? -16.204 2.230 10.797 1.00 91.81 118 CYS A O 1
ATOM 929 N N . ARG A 1 119 ? -17.333 4.061 11.452 1.00 93.75 119 ARG A N 1
ATOM 930 C CA . ARG A 1 119 ? -17.512 4.595 10.101 1.00 93.75 119 ARG A CA 1
ATOM 931 C C . ARG A 1 119 ? -16.174 4.913 9.436 1.00 93.75 119 ARG A C 1
ATOM 933 O O . ARG A 1 119 ? -15.948 4.501 8.301 1.00 93.75 119 ARG A O 1
ATOM 940 N N . GLN A 1 120 ? -15.276 5.599 10.140 1.00 93.50 120 GLN A N 1
ATOM 941 C CA . GLN A 1 120 ? -13.946 5.930 9.623 1.00 93.50 120 GLN A CA 1
ATOM 942 C C . GLN A 1 120 ? -13.129 4.674 9.296 1.00 93.50 120 GLN A C 1
ATOM 944 O O . GLN A 1 120 ? -12.507 4.615 8.236 1.00 93.50 120 GLN A O 1
ATOM 949 N N . ALA A 1 121 ? -13.145 3.653 10.155 1.00 92.69 121 ALA A N 1
ATOM 950 C CA . ALA A 1 121 ? -12.476 2.381 9.887 1.00 92.69 121 ALA A CA 1
ATOM 951 C C . ALA A 1 121 ? -13.054 1.689 8.642 1.00 92.69 121 ALA A C 1
ATOM 953 O O . ALA A 1 121 ? -12.292 1.264 7.770 1.00 92.69 121 ALA A O 1
ATOM 954 N N . ALA A 1 122 ? -14.384 1.635 8.515 1.00 92.50 122 ALA A N 1
ATOM 955 C CA . ALA A 1 122 ? -15.053 1.045 7.358 1.00 92.50 122 ALA A CA 1
ATOM 956 C C . ALA A 1 122 ? -14.692 1.770 6.049 1.00 92.50 122 ALA A C 1
ATOM 958 O O . ALA A 1 122 ? -14.301 1.114 5.084 1.00 92.50 122 ALA A O 1
ATOM 959 N N . GLU A 1 123 ? -14.719 3.107 6.030 1.00 93.25 123 GLU A N 1
ATOM 960 C CA . GLU A 1 123 ? -14.330 3.911 4.860 1.00 93.25 123 GLU A CA 1
ATOM 961 C C . GLU A 1 123 ? -12.866 3.659 4.454 1.00 93.25 123 GLU A C 1
ATOM 963 O O . GLU A 1 123 ? -12.539 3.605 3.266 1.00 93.25 123 GLU A O 1
ATOM 968 N N . ARG A 1 124 ? -11.960 3.464 5.422 1.00 90.88 124 ARG A N 1
ATOM 969 C CA . ARG A 1 124 ? -10.542 3.170 5.149 1.00 90.88 124 ARG A CA 1
ATOM 970 C C . ARG A 1 124 ? -10.329 1.766 4.582 1.00 90.88 124 ARG A C 1
ATOM 972 O O . ARG A 1 124 ? -9.517 1.619 3.665 1.00 90.88 124 ARG A O 1
ATOM 979 N N . PHE A 1 125 ? -11.050 0.760 5.080 1.00 91.25 125 PHE A N 1
ATOM 980 C CA . PHE A 1 125 ? -11.024 -0.592 4.511 1.00 91.25 125 PHE A CA 1
ATOM 981 C C . PHE A 1 125 ? -11.658 -0.637 3.114 1.00 91.25 125 PHE A C 1
ATOM 983 O O . PHE A 1 125 ? -11.102 -1.263 2.213 1.00 91.25 125 PHE A O 1
ATOM 990 N N . GLU A 1 126 ? -12.755 0.089 2.889 1.00 90.56 126 GLU A N 1
ATOM 991 C CA . GLU A 1 126 ? -13.406 0.180 1.577 1.00 90.56 126 GLU A CA 1
ATOM 992 C C . GLU A 1 126 ? -12.503 0.868 0.543 1.00 90.56 126 GLU A C 1
ATOM 994 O O . GLU A 1 126 ? -12.317 0.351 -0.558 1.00 90.56 126 GLU A O 1
ATOM 999 N N . GLN A 1 127 ? -11.847 1.977 0.907 1.00 86.69 127 GLN A N 1
ATOM 1000 C CA . GLN A 1 127 ? -10.851 2.641 0.051 1.00 86.69 127 GLN A CA 1
ATOM 1001 C C . GLN A 1 127 ? -9.673 1.727 -0.310 1.00 86.69 127 GLN A C 1
ATOM 1003 O O . GLN A 1 127 ? -9.058 1.890 -1.368 1.00 86.69 127 GLN A O 1
ATOM 1008 N N . ALA A 1 128 ? -9.335 0.782 0.569 1.00 85.25 128 ALA A N 1
ATOM 1009 C CA . ALA A 1 128 ? -8.325 -0.231 0.308 1.00 85.25 128 ALA A CA 1
ATOM 1010 C C . ALA A 1 128 ? -8.857 -1.408 -0.535 1.00 85.25 128 ALA A C 1
ATOM 1012 O O . ALA A 1 128 ? -8.050 -2.181 -1.042 1.00 85.25 128 ALA A O 1
ATOM 1013 N N . GLY A 1 129 ? -10.173 -1.539 -0.731 1.00 81.00 129 GLY A N 1
ATOM 1014 C CA . GLY A 1 129 ? -10.792 -2.702 -1.372 1.00 81.00 129 GLY A CA 1
ATOM 1015 C C . GLY A 1 129 ? -10.707 -3.970 -0.518 1.00 81.00 129 GLY A C 1
ATOM 1016 O O . GLY A 1 129 ? -10.660 -5.072 -1.059 1.00 81.00 129 GLY A O 1
ATOM 1017 N N . ASP A 1 130 ? -10.625 -3.810 0.801 1.00 85.25 130 ASP A N 1
ATOM 1018 C CA . ASP A 1 130 ? -10.456 -4.889 1.771 1.00 85.25 130 ASP A CA 1
ATOM 1019 C C . ASP A 1 130 ? -11.824 -5.380 2.268 1.00 85.25 130 ASP A C 1
ATOM 1021 O O . ASP A 1 130 ? -12.676 -4.562 2.614 1.00 85.25 130 ASP A O 1
ATOM 1025 N N . SER A 1 131 ? -12.063 -6.695 2.316 1.00 87.12 131 SER A N 1
ATOM 1026 C CA . SER A 1 131 ? -13.353 -7.279 2.728 1.00 87.12 131 SER A CA 1
ATOM 1027 C C . SER A 1 131 ? -13.715 -7.000 4.189 1.00 87.12 131 SER A C 1
ATOM 1029 O O . SER A 1 131 ? -14.901 -7.001 4.525 1.00 87.12 131 SER A O 1
ATOM 1031 N N . ARG A 1 132 ? -12.733 -6.660 5.034 1.00 87.62 132 ARG A N 1
ATOM 1032 C CA . ARG A 1 132 ? -12.932 -6.360 6.462 1.00 87.62 132 ARG A CA 1
ATOM 1033 C C . ARG A 1 132 ? -13.803 -5.132 6.725 1.00 87.62 132 ARG A C 1
ATOM 1035 O O . ARG A 1 132 ? -14.316 -4.976 7.828 1.00 87.62 132 ARG A O 1
ATOM 1042 N N . HIS A 1 133 ? -14.062 -4.283 5.726 1.00 90.88 133 HIS A N 1
ATOM 1043 C CA . HIS A 1 133 ? -15.060 -3.215 5.874 1.00 90.88 133 HIS A CA 1
ATOM 1044 C C . HIS A 1 133 ? -16.447 -3.773 6.250 1.00 90.88 133 HIS A C 1
ATOM 1046 O O . HIS A 1 133 ? -17.180 -3.136 7.007 1.00 90.88 133 HIS A O 1
ATOM 1052 N N . GLN A 1 134 ? -16.807 -4.970 5.766 1.00 89.38 134 GLN A N 1
ATOM 1053 C CA . GLN A 1 134 ? -18.083 -5.610 6.097 1.00 89.38 134 GLN A CA 1
ATOM 1054 C C . GLN A 1 134 ? -18.119 -6.071 7.554 1.00 89.38 134 GLN A C 1
ATOM 1056 O O . GLN A 1 134 ? -19.143 -5.912 8.216 1.00 89.38 134 GLN A O 1
ATOM 1061 N N . GLU A 1 135 ? -16.996 -6.577 8.063 1.00 89.06 135 GLU A N 1
ATOM 1062 C CA . GLU A 1 135 ? -16.840 -6.986 9.460 1.00 89.06 135 GLU A CA 1
ATOM 1063 C C . GLU A 1 135 ? -16.963 -5.788 10.399 1.00 89.06 135 GLU A C 1
ATOM 1065 O O . GLU A 1 135 ? -17.721 -5.853 11.362 1.00 89.06 135 GLU A O 1
ATOM 1070 N N . VAL A 1 136 ? -16.327 -4.655 10.080 1.00 90.69 136 VAL A N 1
ATOM 1071 C CA . VAL A 1 136 ? -16.468 -3.416 10.868 1.00 90.69 136 VAL A CA 1
ATOM 1072 C C . VAL A 1 136 ? -17.925 -2.941 10.895 1.00 90.69 136 VAL A C 1
ATOM 1074 O O . VAL A 1 136 ? -18.439 -2.543 11.940 1.00 90.69 136 VAL A O 1
ATOM 1077 N N . MET A 1 137 ? -18.640 -3.035 9.772 1.00 89.12 137 MET A N 1
ATOM 1078 C CA . MET A 1 137 ? -20.061 -2.672 9.711 1.00 89.12 137 MET A CA 1
ATOM 1079 C C . MET A 1 137 ? -20.957 -3.664 10.469 1.00 89.12 137 MET A C 1
ATOM 1081 O O . MET A 1 137 ? -21.962 -3.262 11.058 1.00 89.12 137 MET A O 1
ATOM 1085 N N . ALA A 1 138 ? -20.617 -4.955 10.471 1.00 89.62 138 ALA A N 1
ATOM 1086 C CA . ALA A 1 138 ? -21.300 -5.966 11.275 1.00 89.62 138 ALA A CA 1
ATOM 1087 C C . ALA A 1 138 ? -21.046 -5.749 12.774 1.00 89.62 138 ALA A C 1
ATOM 1089 O O . ALA A 1 138 ? -21.987 -5.792 13.568 1.00 89.62 138 ALA A O 1
ATOM 1090 N N . HIS A 1 139 ? -1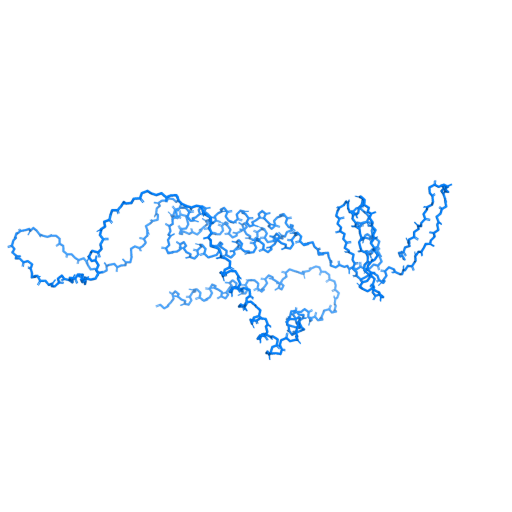9.809 -5.424 13.145 1.00 89.81 139 HIS A N 1
ATOM 1091 C CA . HIS A 1 139 ? -19.415 -5.061 14.500 1.00 89.81 139 HIS A CA 1
ATOM 1092 C C . HIS A 1 139 ? -20.182 -3.834 14.993 1.00 89.81 139 HIS A C 1
ATOM 1094 O O . HIS A 1 139 ? -20.785 -3.878 16.059 1.00 89.81 139 HIS A O 1
ATOM 1100 N N . MET A 1 140 ? -20.282 -2.785 14.173 1.00 89.56 140 MET A N 1
ATOM 1101 C CA . MET A 1 140 ? -21.078 -1.598 14.492 1.00 89.56 140 MET A CA 1
ATOM 1102 C C . MET A 1 140 ? -22.551 -1.946 14.760 1.00 89.56 140 MET A C 1
ATOM 1104 O O . MET A 1 140 ? -23.148 -1.445 15.711 1.00 89.56 140 MET A O 1
ATOM 1108 N N . LYS A 1 141 ? -23.152 -2.844 13.968 1.00 87.69 141 LYS A N 1
ATOM 1109 C CA . LYS A 1 141 ? -24.524 -3.323 14.221 1.00 87.69 141 LYS A CA 1
ATOM 1110 C C . LYS A 1 141 ? -24.624 -4.104 15.533 1.00 87.69 141 LYS A C 1
ATOM 1112 O O . LYS A 1 141 ? -25.583 -3.899 16.275 1.00 87.69 141 LYS A O 1
ATOM 1117 N N . LYS A 1 142 ? -23.643 -4.963 15.832 1.00 89.31 142 LYS A N 1
ATOM 1118 C CA . LYS A 1 142 ? -23.566 -5.717 17.095 1.00 89.31 142 LYS A CA 1
ATOM 1119 C C . LYS A 1 142 ? -23.448 -4.763 18.289 1.00 89.31 142 LYS A C 1
ATOM 1121 O O . LYS A 1 142 ? -24.223 -4.889 19.235 1.00 89.31 142 LYS A O 1
ATOM 1126 N N . PHE A 1 143 ? -22.576 -3.762 18.206 1.00 87.75 143 PHE A N 1
ATOM 1127 C CA . PHE A 1 143 ? -22.399 -2.727 19.224 1.00 87.75 143 PHE A CA 1
ATOM 1128 C C . PHE A 1 143 ? -23.688 -1.933 19.480 1.00 87.75 143 PHE A C 1
ATOM 1130 O O . PHE A 1 143 ? -24.075 -1.739 20.631 1.00 87.75 143 PHE A O 1
ATOM 1137 N N . LEU A 1 144 ? -24.409 -1.546 18.424 1.00 86.44 144 LEU A N 1
ATOM 1138 C CA . LEU A 1 144 ? -25.698 -0.856 18.549 1.00 86.44 144 LEU A CA 1
ATOM 1139 C C . LEU A 1 144 ? -26.817 -1.743 19.097 1.00 86.44 144 LEU A C 1
ATOM 1141 O O . LEU A 1 144 ? -27.756 -1.232 19.697 1.00 86.44 144 LEU A O 1
ATOM 1145 N N . SER A 1 145 ? -26.727 -3.060 18.908 1.00 85.56 145 SER A N 1
ATOM 1146 C CA . SER A 1 145 ? -27.668 -4.016 19.498 1.00 85.56 145 SER A CA 1
ATOM 1147 C C . SER A 1 145 ? -27.375 -4.341 20.966 1.00 85.56 145 SER A C 1
ATOM 1149 O O . SER A 1 145 ? -28.200 -4.979 21.620 1.00 85.56 145 SER A O 1
ATOM 1151 N N . ASN A 1 146 ? -26.225 -3.909 21.499 1.00 85.50 146 ASN A N 1
ATOM 1152 C CA . ASN A 1 146 ? -25.853 -4.167 22.884 1.00 85.50 146 ASN A CA 1
ATOM 1153 C C . ASN A 1 146 ? -26.828 -3.434 23.835 1.00 85.50 146 ASN A C 1
ATOM 1155 O O . ASN A 1 146 ? -26.997 -2.215 23.709 1.00 85.50 146 ASN A O 1
ATOM 1159 N N . PRO A 1 147 ? -27.458 -4.131 24.804 1.00 78.69 147 PRO A N 1
ATOM 1160 C CA . PRO A 1 147 ? -28.406 -3.529 25.742 1.00 78.69 147 PRO A CA 1
ATOM 1161 C C . PRO A 1 147 ? -27.870 -2.297 26.477 1.00 78.69 147 PRO A C 1
ATOM 1163 O O . PRO A 1 147 ? -28.639 -1.378 26.758 1.00 78.69 147 PRO A O 1
ATOM 1166 N N . ILE A 1 148 ? -26.565 -2.255 26.762 1.00 78.25 148 ILE A N 1
ATOM 1167 C CA . ILE A 1 148 ? -25.907 -1.107 27.402 1.00 78.25 148 ILE A CA 1
ATOM 1168 C C . ILE A 1 148 ? -25.979 0.114 26.479 1.00 78.25 148 ILE A C 1
ATOM 1170 O O . ILE A 1 148 ? -26.515 1.149 26.869 1.00 78.25 148 ILE A O 1
ATOM 1174 N N . THR A 1 149 ? -25.538 -0.032 25.229 1.00 80.50 149 THR A N 1
ATOM 1175 C CA . THR A 1 149 ? -25.565 1.020 24.204 1.00 80.50 149 THR A CA 1
ATOM 1176 C C . THR A 1 149 ? -26.987 1.507 23.931 1.00 80.50 149 THR A C 1
ATOM 1178 O O . THR A 1 149 ? -27.232 2.711 23.902 1.00 80.50 149 THR A O 1
ATOM 1181 N N . VAL A 1 150 ? -27.950 0.588 23.809 1.00 81.12 150 VAL A N 1
ATOM 1182 C CA . VAL A 1 150 ? -29.375 0.919 23.623 1.00 81.12 150 VAL A CA 1
ATOM 1183 C C . VAL A 1 150 ? -29.924 1.698 24.820 1.00 81.12 150 VAL A C 1
ATOM 1185 O O . VAL A 1 150 ? -30.661 2.665 24.643 1.00 81.12 150 VAL A O 1
ATOM 1188 N N . SER A 1 151 ? -29.553 1.314 26.043 1.00 76.12 151 SER A N 1
ATOM 1189 C CA . SER A 1 151 ? -29.997 1.998 27.264 1.00 76.12 151 SER A CA 1
ATOM 1190 C C . SER A 1 151 ? -29.408 3.406 27.376 1.00 76.12 151 SER A C 1
ATOM 1192 O O . SER A 1 151 ? -30.122 4.328 27.772 1.00 76.12 151 SER A O 1
ATOM 1194 N N . ILE A 1 152 ? -28.141 3.585 26.980 1.00 80.31 152 ILE A N 1
ATOM 1195 C CA . ILE A 1 152 ? -27.459 4.890 26.931 1.00 80.31 152 ILE A CA 1
ATOM 1196 C C . ILE A 1 152 ? -28.124 5.797 25.892 1.00 80.31 152 ILE A C 1
ATOM 1198 O O . ILE A 1 152 ? -28.489 6.926 26.211 1.00 80.31 152 ILE A O 1
ATOM 1202 N N . LEU A 1 153 ? -28.350 5.294 24.674 1.00 79.00 153 LEU A N 1
ATOM 1203 C CA . LEU A 1 153 ? -28.969 6.058 23.584 1.00 79.00 153 LEU A CA 1
ATOM 1204 C C . LEU A 1 153 ? -30.431 6.430 23.867 1.00 79.00 153 LEU A C 1
ATOM 1206 O O . LEU A 1 153 ? -30.870 7.515 23.496 1.00 79.00 153 LEU A O 1
ATOM 1210 N N . ASN A 1 154 ? -31.178 5.565 24.556 1.00 76.56 154 ASN A N 1
ATOM 1211 C CA . ASN A 1 154 ? -32.563 5.837 24.949 1.00 76.56 154 ASN A CA 1
ATOM 1212 C C . ASN A 1 154 ? -32.677 6.733 26.196 1.00 76.56 154 ASN A C 1
ATOM 1214 O O . ASN A 1 154 ? -33.791 7.033 26.623 1.00 76.56 154 ASN A O 1
ATOM 1218 N N . GLY A 1 155 ? -31.557 7.124 26.816 1.00 69.06 155 GLY A N 1
ATOM 1219 C CA . GLY A 1 155 ? -31.545 7.913 28.052 1.00 69.06 155 GLY A CA 1
ATOM 1220 C C . GLY A 1 155 ? -32.099 7.175 29.278 1.00 69.06 155 GLY A C 1
ATOM 1221 O O . GLY A 1 155 ? -32.316 7.793 30.314 1.00 69.06 155 GLY A O 1
ATOM 1222 N N . SER A 1 156 ? -32.323 5.860 29.173 1.00 64.38 156 SER A N 1
ATOM 1223 C CA . SER A 1 156 ? -32.833 4.993 30.247 1.00 64.38 156 SER A CA 1
ATOM 1224 C C . SER A 1 156 ? -31.706 4.286 31.008 1.00 64.38 156 SER A C 1
ATOM 1226 O O . SER A 1 156 ? -31.961 3.354 31.772 1.00 64.38 156 SER A O 1
ATOM 1228 N N . TYR A 1 157 ? -30.453 4.672 30.765 1.00 65.06 157 TYR A N 1
ATOM 1229 C CA . TYR A 1 157 ? -29.311 4.071 31.428 1.00 65.06 157 TYR A CA 1
ATOM 1230 C C . TYR A 1 157 ? -29.278 4.481 32.899 1.00 65.06 157 TYR A C 1
ATOM 1232 O O . TYR A 1 157 ? -28.789 5.550 33.263 1.00 65.06 157 TYR A O 1
ATOM 1240 N N . GLU A 1 158 ? -29.778 3.604 33.762 1.00 57.97 158 GLU A N 1
ATOM 1241 C CA . GLU A 1 158 ? -29.444 3.663 35.174 1.00 57.97 158 GLU A CA 1
ATOM 1242 C C . GLU A 1 158 ? -28.064 3.039 35.340 1.00 57.97 158 GLU A C 1
ATOM 1244 O O . GLU A 1 158 ? -27.904 1.817 35.274 1.00 57.97 158 GLU A O 1
ATOM 1249 N N . ALA A 1 159 ? -27.049 3.886 35.537 1.00 57.44 159 ALA A N 1
ATOM 1250 C CA . ALA A 1 159 ? -25.764 3.425 36.032 1.00 57.44 159 ALA A CA 1
ATOM 1251 C C . ALA A 1 159 ? -26.055 2.589 37.273 1.00 57.44 159 ALA A C 1
ATOM 1253 O O . ALA A 1 159 ? -26.569 3.129 38.256 1.00 57.44 159 ALA A O 1
ATOM 1254 N N . LYS A 1 160 ? -25.801 1.274 37.206 1.00 55.03 160 LYS A N 1
ATOM 1255 C CA . LYS A 1 160 ? -25.962 0.391 38.358 1.00 55.03 160 LYS A CA 1
ATOM 1256 C C . LYS A 1 160 ? -25.149 1.009 39.485 1.00 55.03 160 LYS A C 1
ATOM 1258 O O . LYS A 1 160 ? -23.922 0.903 39.505 1.00 55.03 160 LYS A O 1
ATOM 1263 N N . LYS A 1 161 ? -25.836 1.680 40.414 1.00 46.41 161 LYS A N 1
ATOM 1264 C CA . LYS A 1 161 ? -25.274 1.985 41.718 1.00 46.41 161 LYS A CA 1
ATOM 1265 C C . LYS A 1 161 ? -24.748 0.654 42.223 1.00 46.41 161 LYS A C 1
ATOM 1267 O O . LYS A 1 161 ? -25.489 -0.333 42.251 1.00 46.41 161 LYS A O 1
ATOM 1272 N N . LYS A 1 162 ? -23.464 0.626 42.584 1.00 43.69 162 LYS A N 1
ATOM 1273 C CA . LYS A 1 162 ? -22.948 -0.417 43.469 1.00 43.69 162 LYS A CA 1
ATOM 1274 C C . LYS A 1 162 ? -23.981 -0.611 44.586 1.00 43.69 162 LYS A C 1
ATOM 1276 O O . LYS A 1 162 ? -24.557 0.391 45.020 1.00 43.69 162 LYS A O 1
ATOM 1281 N N . PRO A 1 163 ? -24.277 -1.846 45.011 1.00 42.47 163 PRO A N 1
ATOM 1282 C CA . PRO A 1 163 ? -25.176 -2.043 46.127 1.00 42.47 163 PRO A CA 1
ATOM 1283 C C . PRO A 1 163 ? -24.515 -1.429 47.364 1.00 42.47 163 PRO A C 1
ATOM 1285 O O . PRO A 1 163 ? -23.679 -2.054 48.008 1.00 42.47 163 PRO A O 1
ATOM 1288 N N . ASP A 1 164 ? -24.886 -0.187 47.671 1.00 41.09 164 ASP A N 1
ATOM 1289 C CA . ASP A 1 164 ? -24.778 0.378 49.005 1.00 41.09 164 ASP A CA 1
ATOM 1290 C C . ASP A 1 164 ? -25.762 -0.414 49.868 1.00 41.09 164 ASP A C 1
ATOM 1292 O O . ASP A 1 164 ? -26.937 -0.072 50.027 1.00 41.09 164 ASP A O 1
ATOM 1296 N N . GLY A 1 165 ? -25.286 -1.545 50.382 1.00 37.66 165 GLY A N 1
ATOM 1297 C CA . GLY A 1 165 ? -25.844 -2.113 51.591 1.00 37.66 165 GLY A CA 1
ATOM 1298 C C . GLY A 1 165 ? -25.546 -1.138 52.720 1.00 37.66 165 GLY A C 1
ATOM 1299 O O . GLY A 1 165 ? -24.422 -1.095 53.199 1.00 37.66 165 GLY A O 1
ATOM 1300 N N . GLU A 1 166 ? -26.517 -0.296 53.068 1.00 35.97 166 GLU A N 1
ATOM 1301 C CA . GLU A 1 166 ? -27.284 -0.429 54.314 1.00 35.97 166 GLU A CA 1
ATOM 1302 C C . GLU A 1 166 ? -28.173 0.817 54.506 1.00 35.97 166 GLU A C 1
ATOM 1304 O O . GLU A 1 166 ? -27.713 1.937 54.717 1.00 35.97 166 GLU A O 1
ATOM 1309 N N . ALA A 1 167 ? -29.487 0.616 54.391 1.00 38.91 167 ALA A N 1
ATOM 1310 C CA . ALA A 1 167 ? -30.507 1.602 54.732 1.00 38.91 167 ALA A CA 1
ATOM 1311 C C . ALA A 1 167 ? -30.671 1.655 56.263 1.00 38.91 167 ALA A C 1
ATOM 1313 O O . ALA A 1 167 ? -30.693 0.616 56.918 1.00 38.91 167 ALA A O 1
ATOM 1314 N N . THR A 1 168 ? -30.821 2.823 56.892 1.00 36.81 168 THR A N 1
ATOM 1315 C CA . THR A 1 168 ? -32.106 3.447 57.313 1.00 36.81 168 THR A CA 1
ATOM 1316 C C . THR A 1 168 ? -31.811 4.443 58.470 1.00 36.81 168 THR A C 1
ATOM 1318 O O . THR A 1 168 ? -30.697 4.434 58.986 1.00 36.81 168 THR A O 1
ATOM 1321 N N . PRO A 1 169 ? -32.778 5.203 59.031 1.00 42.06 169 PRO A N 1
ATOM 1322 C CA . PRO A 1 169 ? -33.733 6.139 58.434 1.00 42.06 169 PRO A CA 1
ATOM 1323 C C . PRO A 1 169 ? -33.679 7.544 59.104 1.00 42.06 169 PRO A C 1
ATOM 1325 O O . PRO A 1 169 ? -33.081 7.758 60.153 1.00 42.06 169 PRO A O 1
ATOM 1328 N N . SER A 1 170 ? -34.364 8.516 58.497 1.00 37.62 170 SER A N 1
ATOM 1329 C CA . SER A 1 170 ? -34.554 9.884 59.004 1.00 37.62 170 SER A CA 1
ATOM 1330 C C . SER A 1 170 ? -35.426 9.937 60.272 1.00 37.62 170 SER A C 1
ATOM 1332 O O . SER A 1 170 ? -36.565 9.473 60.232 1.00 37.62 170 SER A O 1
ATOM 1334 N N . VAL A 1 171 ? -34.935 10.559 61.358 1.00 35.72 171 VAL A N 1
ATOM 1335 C CA . VAL A 1 171 ? -35.743 11.110 62.469 1.00 35.72 171 VAL A CA 1
ATOM 1336 C C . VAL A 1 171 ? -35.117 12.427 62.978 1.00 35.72 171 VAL A C 1
ATOM 1338 O O . VAL A 1 171 ? -33.903 12.576 63.065 1.00 35.72 171 VAL A O 1
ATOM 1341 N N . SER A 1 172 ? -36.004 13.378 63.270 1.00 38.84 172 SER A N 1
ATOM 1342 C CA . SER A 1 172 ? -35.883 14.766 63.747 1.00 38.84 172 SER A CA 1
ATOM 1343 C C . SER A 1 172 ? -34.858 15.104 64.858 1.00 38.84 172 SER A C 1
ATOM 1345 O O . SER A 1 172 ? -34.659 14.335 65.792 1.00 38.84 172 SER A O 1
ATOM 1347 N N . THR A 1 173 ? -34.320 16.334 64.779 1.00 38.56 173 THR A N 1
ATOM 1348 C CA . THR A 1 173 ? -33.512 17.134 65.746 1.00 38.56 173 THR A CA 1
ATOM 1349 C C . THR A 1 173 ? -34.051 17.149 67.200 1.00 38.56 173 THR A C 1
ATOM 1351 O O . THR A 1 173 ? -35.251 16.913 67.348 1.00 38.56 173 THR A O 1
ATOM 1354 N N . PRO A 1 174 ? -33.266 17.480 68.279 1.00 42.19 174 PRO A N 1
ATOM 1355 C CA . PRO A 1 174 ? -32.199 18.510 68.344 1.00 42.19 174 PRO A CA 1
ATOM 1356 C C . PRO A 1 174 ? -30.934 18.267 69.237 1.00 42.19 174 PRO A C 1
ATOM 1358 O O . PRO A 1 174 ? -30.938 17.525 70.209 1.00 42.19 174 PRO A O 1
ATOM 1361 N N . SER A 1 175 ? -29.871 19.029 68.921 1.00 38.00 175 SER A N 1
ATOM 1362 C CA . SER A 1 175 ? -28.747 19.536 69.753 1.00 38.00 175 SER A CA 1
ATOM 1363 C C . SER A 1 175 ? -28.009 18.631 70.766 1.00 38.00 175 SER A C 1
ATOM 1365 O O . SER A 1 175 ? -28.515 18.418 71.869 1.00 38.00 175 SER A O 1
ATOM 1367 N N . LYS A 1 176 ? -26.732 18.299 70.481 1.00 41.19 176 LYS A N 1
ATOM 1368 C CA . LYS A 1 176 ? -25.506 18.527 71.309 1.00 41.19 176 LYS A CA 1
ATOM 1369 C C . LYS A 1 176 ? -24.272 17.796 70.709 1.00 41.19 176 LYS A C 1
ATOM 1371 O O . LYS A 1 176 ? -24.463 17.013 69.787 1.00 41.19 176 LYS A O 1
ATOM 1376 N N . PRO A 1 177 ? -23.030 18.160 71.098 1.00 46.31 177 PRO A N 1
ATOM 1377 C CA . PRO A 1 177 ? -21.968 18.562 70.172 1.00 46.31 177 PRO A CA 1
ATOM 1378 C C . PRO A 1 177 ? -21.095 17.414 69.651 1.00 46.31 177 PRO A C 1
ATOM 1380 O O . PRO A 1 177 ? -20.906 16.394 70.307 1.00 46.31 177 PRO A O 1
ATOM 1383 N N . VAL A 1 178 ? -20.544 17.652 68.462 1.00 46.22 178 VAL A N 1
ATOM 1384 C CA . VAL A 1 178 ? -19.555 16.829 67.760 1.00 46.22 178 VAL A CA 1
ATOM 1385 C C . VAL A 1 178 ? -18.236 16.802 68.557 1.00 46.22 178 VAL A C 1
ATOM 1387 O O . VAL A 1 178 ? -17.791 17.869 68.981 1.00 46.22 178 VAL A O 1
ATOM 1390 N N . PRO A 1 179 ? -17.596 15.636 68.770 1.00 48.66 179 PRO A N 1
ATOM 1391 C CA . PRO A 1 179 ? -16.227 15.562 69.275 1.00 48.66 179 PRO A CA 1
ATOM 1392 C C . PRO A 1 179 ? -15.256 16.034 68.186 1.00 48.66 179 PRO A C 1
ATOM 1394 O O . PRO A 1 179 ? -15.212 15.455 67.101 1.00 48.66 179 PRO A O 1
ATOM 1397 N N . GLU A 1 180 ? -14.501 17.095 68.463 1.00 52.59 180 GLU A N 1
ATOM 1398 C CA . GLU A 1 180 ? -13.435 17.593 67.592 1.00 52.59 180 GLU A CA 1
ATOM 1399 C C . GLU A 1 180 ? -12.321 16.540 67.472 1.00 52.59 180 GLU A C 1
ATOM 1401 O O . GLU A 1 180 ? -11.673 16.190 68.458 1.00 52.59 180 GLU A O 1
ATOM 1406 N N . GLY A 1 181 ? -12.125 16.015 66.261 1.00 42.09 181 GLY A N 1
ATOM 1407 C CA . GLY A 1 181 ? -11.011 15.145 65.892 1.00 42.09 181 GLY A CA 1
ATOM 1408 C C . GLY A 1 181 ? -10.136 15.849 64.858 1.00 42.09 181 GLY A C 1
ATOM 1409 O O . GLY A 1 181 ? -10.610 16.158 63.771 1.00 42.09 181 GLY A O 1
ATOM 1410 N N . GLU A 1 182 ? -8.903 16.144 65.270 1.00 47.78 182 GLU A N 1
ATOM 1411 C CA . GLU A 1 182 ? -7.738 16.694 64.557 1.00 47.78 182 GLU A CA 1
ATOM 1412 C C . GLU A 1 182 ? -7.921 17.150 63.096 1.00 47.78 182 GLU A C 1
ATOM 1414 O O . GLU A 1 182 ? -7.906 16.370 62.144 1.00 47.78 182 GLU A O 1
ATOM 1419 N N . VAL A 1 183 ? -7.964 18.473 62.918 1.00 51.62 183 VAL A N 1
ATOM 1420 C CA . VAL A 1 183 ? -7.670 19.127 61.641 1.00 51.62 183 VAL A CA 1
ATOM 1421 C C . VAL A 1 183 ? -6.160 19.039 61.415 1.00 51.62 183 VAL A C 1
ATOM 1423 O O . VAL A 1 183 ? -5.388 19.635 62.165 1.00 51.62 183 VAL A O 1
ATOM 1426 N N . LEU A 1 184 ? -5.735 18.304 60.385 1.00 44.84 184 LEU A N 1
ATOM 1427 C CA . LEU A 1 184 ? -4.359 18.341 59.883 1.00 44.84 184 LEU A CA 1
ATOM 1428 C C . LEU A 1 184 ? -4.028 19.777 59.458 1.00 44.84 184 LEU A C 1
ATOM 1430 O O . LEU A 1 184 ? -4.523 20.273 58.446 1.00 44.84 184 LEU A O 1
ATOM 1434 N N . THR A 1 185 ? -3.204 20.454 60.252 1.00 56.47 185 THR A N 1
ATOM 1435 C CA . THR A 1 185 ? -2.602 21.735 59.895 1.00 56.47 185 THR A CA 1
ATOM 1436 C C . THR A 1 185 ? -1.619 21.526 58.747 1.00 56.47 185 THR A C 1
ATOM 1438 O O . THR A 1 185 ? -0.741 20.664 58.798 1.00 56.47 185 THR A O 1
ATOM 1441 N N . SER A 1 186 ? -1.790 22.311 57.683 1.00 47.19 186 SER A N 1
ATOM 1442 C CA . SER A 1 186 ? -0.877 22.310 56.540 1.00 47.19 186 SER A CA 1
ATOM 1443 C C . SER A 1 186 ? 0.513 22.802 56.986 1.00 47.19 186 SER A C 1
ATOM 1445 O O . SER A 1 186 ? 0.575 23.773 57.744 1.00 47.19 186 SER A O 1
ATOM 1447 N N . PRO A 1 187 ? 1.625 22.168 56.568 1.00 55.97 187 PRO A N 1
ATOM 1448 C CA . PRO A 1 187 ? 2.961 22.552 57.015 1.00 55.97 187 PRO A CA 1
ATOM 1449 C C . PRO A 1 187 ? 3.391 23.956 56.552 1.00 55.97 187 PRO A C 1
ATOM 1451 O O . PRO A 1 187 ? 3.082 24.403 55.450 1.00 55.97 187 PRO A O 1
ATOM 1454 N N . GLU A 1 188 ? 4.197 24.601 57.393 1.00 55.47 188 GLU A N 1
ATOM 1455 C CA . GLU A 1 188 ? 4.634 26.010 57.377 1.00 55.47 188 GLU A CA 1
ATOM 1456 C C . GLU A 1 188 ? 5.536 26.437 56.193 1.00 55.47 188 GLU A C 1
ATOM 1458 O O . GLU A 1 188 ? 6.015 27.562 56.159 1.00 55.47 188 GLU A O 1
ATOM 1463 N N . TRP A 1 189 ? 5.767 25.580 55.193 1.00 57.47 189 TRP A N 1
ATOM 1464 C CA . TRP A 1 189 ? 6.557 25.920 53.994 1.00 57.47 189 TRP A CA 1
ATOM 1465 C C . TRP A 1 189 ? 5.704 26.384 52.802 1.00 57.47 189 TRP A C 1
ATOM 1467 O O . TRP A 1 189 ? 6.245 26.681 51.742 1.00 57.47 189 TRP A O 1
ATOM 1477 N N . MET A 1 190 ? 4.378 26.428 52.962 1.00 53.28 190 MET A N 1
ATOM 1478 C CA . MET A 1 190 ? 3.428 26.810 51.907 1.00 53.28 190 MET A CA 1
ATOM 1479 C C . MET A 1 190 ? 2.860 28.230 52.062 1.00 53.28 190 MET A C 1
ATOM 1481 O O . MET A 1 190 ? 1.934 28.596 51.342 1.00 53.28 190 MET A O 1
ATOM 1485 N N . LEU A 1 191 ? 3.387 29.023 52.999 1.00 51.84 191 LEU A N 1
ATOM 1486 C CA . LEU A 1 191 ? 2.968 30.402 53.240 1.00 51.84 191 LEU A CA 1
ATOM 1487 C C . LEU A 1 191 ? 4.178 31.337 53.122 1.00 51.84 191 LEU A C 1
ATOM 1489 O O . LEU A 1 191 ? 5.130 31.203 53.888 1.00 51.84 191 LEU A O 1
ATOM 1493 N N . ASN A 1 192 ? 4.055 32.295 52.196 1.00 46.44 192 ASN A N 1
ATOM 1494 C CA . ASN A 1 192 ? 4.984 33.365 51.792 1.00 46.44 192 ASN A CA 1
ATOM 1495 C C . ASN A 1 192 ? 5.949 32.914 50.673 1.00 46.44 192 ASN A C 1
ATOM 1497 O O . ASN A 1 192 ? 6.627 31.904 50.805 1.00 46.44 192 ASN A O 1
ATOM 1501 N N . GLU A 1 193 ? 6.027 33.574 49.518 1.00 44.22 193 GLU A N 1
ATOM 1502 C CA . GLU A 1 193 ? 6.042 35.028 49.314 1.00 44.22 193 GLU A CA 1
ATOM 1503 C C . GLU A 1 193 ? 5.160 35.462 48.124 1.00 44.22 193 GLU A C 1
ATOM 1505 O O . GLU A 1 193 ? 5.376 35.042 46.986 1.00 44.22 193 GLU A O 1
ATOM 1510 N N . ASP A 1 194 ? 4.182 36.323 48.416 1.00 47.16 194 ASP A N 1
ATOM 1511 C CA . ASP A 1 194 ? 3.777 37.414 47.525 1.00 47.16 194 ASP A CA 1
ATOM 1512 C C . ASP A 1 194 ? 4.885 38.486 47.577 1.00 47.16 194 ASP A C 1
ATOM 1514 O O . ASP A 1 194 ? 5.362 38.786 48.672 1.00 47.16 194 ASP A O 1
ATOM 1518 N N . ASP A 1 195 ? 5.313 39.030 46.434 1.00 43.16 195 ASP A N 1
ATOM 1519 C CA . ASP A 1 195 ? 5.198 40.476 46.152 1.00 43.16 195 ASP A CA 1
ATOM 1520 C C . ASP A 1 195 ? 5.835 40.870 44.802 1.00 43.16 195 ASP A C 1
ATOM 1522 O O . ASP A 1 195 ? 7.019 40.649 44.547 1.00 43.16 195 ASP A O 1
ATOM 1526 N N . ASP A 1 196 ? 4.980 41.496 43.991 1.00 42.62 196 ASP A N 1
ATOM 1527 C CA . ASP A 1 196 ? 5.176 42.728 43.218 1.00 42.62 196 ASP A CA 1
ATOM 1528 C C . ASP A 1 196 ? 6.186 42.838 42.050 1.00 42.62 196 ASP A C 1
ATOM 1530 O O . ASP A 1 196 ? 7.406 42.864 42.199 1.00 42.62 196 ASP A O 1
ATOM 1534 N N . ASP A 1 197 ? 5.578 43.005 40.864 1.00 47.28 197 ASP A N 1
ATOM 1535 C CA . ASP A 1 197 ? 5.791 44.054 39.847 1.00 47.28 197 ASP A CA 1
ATOM 1536 C C . ASP A 1 197 ? 7.222 44.566 39.563 1.00 47.28 197 ASP A C 1
ATOM 1538 O O . ASP A 1 197 ? 7.799 45.287 40.368 1.00 47.28 197 ASP A O 1
ATOM 1542 N N . ASP A 1 198 ? 7.718 44.368 38.325 1.00 41.47 198 ASP A N 1
ATOM 1543 C CA . ASP A 1 198 ? 7.994 45.507 37.421 1.00 41.47 198 ASP A CA 1
ATOM 1544 C C . ASP A 1 198 ? 8.323 45.104 35.962 1.00 41.47 198 ASP A C 1
ATOM 1546 O O . ASP A 1 198 ? 8.917 44.066 35.655 1.00 41.47 198 ASP A O 1
ATOM 1550 N N . ASP A 1 199 ? 7.951 46.007 35.060 1.00 49.00 199 ASP A N 1
ATOM 1551 C CA . ASP A 1 199 ? 8.094 46.009 33.602 1.00 49.00 199 ASP A CA 1
ATOM 1552 C C . ASP A 1 199 ? 9.562 46.078 33.110 1.00 49.00 199 ASP A C 1
ATOM 1554 O O . ASP A 1 199 ? 10.306 46.976 33.504 1.00 49.00 199 ASP A O 1
ATOM 1558 N N . ASN A 1 200 ? 9.952 45.233 32.135 1.00 42.56 200 ASN A N 1
ATOM 1559 C CA . ASN A 1 200 ? 10.607 45.608 30.855 1.00 42.56 200 ASN A CA 1
ATOM 1560 C C . ASN A 1 200 ? 11.475 44.501 30.211 1.00 42.56 200 ASN A C 1
ATOM 1562 O O . ASN A 1 200 ? 12.530 44.113 30.701 1.00 42.56 200 ASN A O 1
ATOM 1566 N N . ASN A 1 201 ? 11.105 44.170 28.970 1.00 44.16 201 ASN A N 1
ATOM 1567 C CA . ASN A 1 201 ? 11.978 44.206 27.789 1.00 44.16 201 ASN A CA 1
ATOM 1568 C C . ASN A 1 201 ? 13.356 43.502 27.869 1.00 44.16 201 ASN A C 1
ATOM 1570 O O . ASN A 1 201 ? 14.371 44.156 28.102 1.00 44.16 201 ASN A O 1
ATOM 1574 N N . ASN A 1 202 ? 13.452 42.232 27.445 1.00 39.47 202 ASN A N 1
ATOM 1575 C CA . ASN A 1 202 ? 14.595 41.860 26.605 1.00 39.47 202 ASN A CA 1
ATOM 1576 C C . ASN A 1 202 ? 14.347 40.668 25.673 1.00 39.47 202 ASN A C 1
ATOM 1578 O O . ASN A 1 202 ? 13.854 39.605 26.043 1.00 39.47 202 ASN A O 1
ATOM 1582 N N . LYS A 1 203 ? 14.769 40.880 24.432 1.00 44.28 203 LYS A N 1
ATOM 1583 C CA . LYS A 1 203 ? 14.815 39.933 23.329 1.00 44.28 203 LYS A CA 1
ATOM 1584 C C . LYS A 1 203 ? 15.781 38.780 23.625 1.00 44.28 203 LYS A C 1
ATOM 1586 O O . LYS A 1 203 ? 16.929 39.003 23.983 1.00 44.28 203 LYS A O 1
ATOM 1591 N N . ASN A 1 204 ? 15.342 37.583 23.241 1.00 51.94 204 ASN A N 1
ATOM 1592 C CA . ASN A 1 204 ? 16.101 36.671 22.383 1.00 51.94 204 ASN A CA 1
ATOM 1593 C C . ASN A 1 204 ? 17.509 36.268 22.873 1.00 51.94 204 ASN A C 1
ATOM 1595 O O . ASN A 1 204 ? 18.501 36.819 22.399 1.00 51.94 204 ASN A O 1
ATOM 1599 N N . LYS A 1 205 ? 17.597 35.251 23.744 1.00 50.25 205 LYS A N 1
ATOM 1600 C CA . LYS A 1 205 ? 18.719 34.288 23.804 1.00 50.25 205 LYS A CA 1
ATOM 1601 C C . LYS A 1 205 ? 18.523 33.271 24.931 1.00 50.25 205 LYS A C 1
ATOM 1603 O O . LYS A 1 205 ? 18.566 33.659 26.087 1.00 50.25 205 LYS A O 1
ATOM 1608 N N . MET A 1 206 ? 18.380 31.994 24.571 1.00 42.72 206 MET A N 1
ATOM 1609 C CA . MET A 1 206 ? 19.050 30.817 25.164 1.00 42.72 206 MET A CA 1
ATOM 1610 C C . MET A 1 206 ? 18.495 29.567 24.451 1.00 42.72 206 MET A C 1
ATOM 1612 O O . MET A 1 206 ? 17.304 29.295 24.522 1.00 42.72 206 MET A O 1
ATOM 1616 N N . ASN A 1 207 ? 19.234 29.001 23.486 1.00 45.31 207 ASN A N 1
ATOM 1617 C CA . ASN A 1 207 ? 20.331 28.017 23.626 1.00 45.31 207 ASN A CA 1
ATOM 1618 C C . ASN A 1 207 ? 19.752 26.609 23.872 1.00 45.31 207 ASN A C 1
ATOM 1620 O O . ASN A 1 207 ? 19.181 26.345 24.917 1.00 45.31 207 ASN A O 1
ATOM 1624 N N . GLY A 1 208 ? 19.801 25.670 22.926 1.00 48.16 208 GLY A N 1
ATOM 1625 C CA . GLY A 1 208 ? 21.013 25.162 22.268 1.00 48.16 208 GLY A CA 1
ATOM 1626 C C . GLY A 1 208 ? 21.473 23.859 22.943 1.00 48.16 208 GLY A C 1
ATOM 1627 O O . GLY A 1 208 ? 21.679 22.857 22.271 1.00 48.16 208 GLY A O 1
ATOM 1628 N N . ASP A 1 209 ? 21.464 23.833 24.279 1.00 50.44 209 ASP A N 1
ATOM 1629 C CA . ASP A 1 209 ? 21.951 22.699 25.083 1.00 50.44 209 ASP A CA 1
ATOM 1630 C C . ASP A 1 209 ? 20.941 21.551 25.221 1.00 50.44 209 ASP A C 1
ATOM 1632 O O . ASP A 1 209 ? 21.319 20.396 25.418 1.00 50.44 209 ASP A O 1
ATOM 1636 N N . ALA A 1 210 ? 19.639 21.835 25.111 1.00 52.19 210 ALA A N 1
ATOM 1637 C CA . ALA A 1 210 ? 18.606 20.805 25.242 1.00 52.19 210 ALA A CA 1
ATOM 1638 C C . ALA A 1 210 ? 18.588 19.826 24.049 1.00 52.19 210 ALA A C 1
ATOM 1640 O O . ALA A 1 210 ? 18.265 18.655 24.225 1.00 52.19 210 ALA A O 1
ATOM 1641 N N . LEU A 1 211 ? 18.979 20.289 22.855 1.00 54.88 211 LEU A N 1
ATOM 1642 C CA . LEU A 1 211 ? 19.010 19.487 21.625 1.00 54.88 211 LEU A CA 1
ATOM 1643 C C . LEU A 1 211 ? 20.285 18.635 21.511 1.00 54.88 211 LEU A C 1
ATOM 1645 O O . LEU A 1 211 ? 20.211 17.482 21.086 1.00 54.88 211 LEU A O 1
ATOM 1649 N N . GLU A 1 212 ? 21.436 19.142 21.966 1.00 56.19 212 GLU A N 1
ATOM 1650 C CA . GLU A 1 212 ? 22.675 18.347 22.021 1.00 56.19 212 GLU A CA 1
ATOM 1651 C C . GLU A 1 212 ? 22.592 17.208 23.045 1.00 56.19 212 GLU A C 1
ATOM 1653 O O . GLU A 1 212 ? 23.108 16.115 22.803 1.00 56.19 212 GLU A O 1
ATOM 1658 N N . LYS A 1 213 ? 21.883 17.409 24.165 1.00 57.84 213 LYS A N 1
ATOM 1659 C CA . LYS A 1 213 ? 21.657 16.338 25.149 1.00 57.84 213 LYS A CA 1
ATOM 1660 C C . LYS A 1 213 ? 20.817 15.189 24.590 1.00 57.84 213 LYS A C 1
ATOM 1662 O O . LYS A 1 213 ? 21.110 14.033 24.889 1.00 57.84 213 LYS A O 1
ATOM 1667 N N . THR A 1 214 ? 19.815 15.481 23.761 1.00 60.75 214 THR A N 1
ATOM 1668 C CA . THR A 1 214 ? 18.988 14.439 23.134 1.00 60.75 214 THR A CA 1
ATOM 1669 C C . THR A 1 214 ? 19.723 13.684 22.029 1.00 60.75 214 THR A C 1
ATOM 1671 O O . THR A 1 214 ? 19.538 12.476 21.897 1.00 60.75 214 THR A O 1
ATOM 1674 N N . ASP A 1 215 ? 20.599 14.359 21.280 1.00 59.16 215 ASP A N 1
ATOM 1675 C CA . ASP A 1 215 ? 21.350 13.722 20.191 1.00 59.16 215 ASP A CA 1
ATOM 1676 C C . ASP A 1 215 ? 22.466 12.812 20.732 1.00 59.16 215 ASP A C 1
ATOM 1678 O O . ASP A 1 215 ? 22.669 11.702 20.237 1.00 59.16 215 ASP A O 1
ATOM 1682 N N . ASN A 1 216 ? 23.110 13.206 21.838 1.00 66.44 216 ASN A N 1
ATOM 1683 C CA . ASN A 1 216 ? 24.077 12.349 22.528 1.00 66.44 216 ASN A CA 1
ATOM 1684 C C . ASN A 1 216 ? 23.423 11.100 23.147 1.00 66.44 216 ASN A C 1
ATOM 1686 O O . ASN A 1 216 ? 23.991 10.014 23.041 1.00 66.44 216 ASN A O 1
ATOM 1690 N N . MET A 1 217 ? 22.206 11.202 23.701 1.00 65.81 217 MET A N 1
ATOM 1691 C CA . MET A 1 217 ? 21.481 10.026 24.216 1.00 65.81 217 MET A CA 1
ATOM 1692 C C . MET A 1 217 ? 21.089 9.036 23.110 1.00 65.81 217 MET A C 1
ATOM 1694 O O . MET A 1 217 ? 21.169 7.825 23.311 1.00 65.81 217 MET A O 1
ATOM 1698 N N . LEU A 1 218 ? 20.696 9.523 21.929 1.00 72.06 218 LEU A N 1
ATOM 1699 C CA . LEU A 1 218 ? 20.328 8.654 20.806 1.00 72.06 218 LEU A CA 1
ATOM 1700 C C . LEU A 1 218 ? 21.552 7.937 20.212 1.00 72.06 218 LEU A C 1
ATOM 1702 O O . LEU A 1 218 ? 21.461 6.798 19.748 1.00 72.06 218 LEU A O 1
ATOM 1706 N N . LYS A 1 219 ? 22.711 8.597 20.251 1.00 74.06 219 LYS A N 1
ATOM 1707 C CA . LYS A 1 219 ? 23.975 8.059 19.746 1.00 74.06 219 LYS A CA 1
ATOM 1708 C C . LYS A 1 219 ? 24.565 6.995 20.671 1.00 74.06 219 LYS A C 1
ATOM 1710 O O . LYS A 1 219 ? 25.036 5.976 20.167 1.00 74.06 219 LYS A O 1
ATOM 1715 N N . ASP A 1 220 ? 24.468 7.184 21.986 1.00 70.50 220 ASP A N 1
ATOM 1716 C CA . ASP A 1 220 ? 24.880 6.171 22.966 1.00 70.50 220 ASP A CA 1
ATOM 1717 C C . ASP A 1 220 ? 23.946 4.949 22.943 1.00 70.50 220 ASP A C 1
ATOM 1719 O O . ASP A 1 220 ? 24.433 3.821 22.905 1.00 70.50 220 ASP A O 1
ATOM 1723 N N . ALA A 1 221 ? 22.628 5.136 22.794 1.00 67.44 221 ALA A N 1
ATOM 1724 C CA . ALA A 1 221 ? 21.687 4.016 22.644 1.00 67.44 221 ALA A CA 1
ATOM 1725 C C . ALA A 1 221 ? 21.965 3.163 21.390 1.00 67.44 221 ALA A C 1
ATOM 1727 O O . ALA A 1 221 ? 21.839 1.937 21.408 1.00 67.44 221 ALA A O 1
ATOM 1728 N N . LYS A 1 222 ? 22.381 3.798 20.287 1.00 69.56 222 LYS A N 1
ATOM 1729 C CA . LYS A 1 222 ? 22.750 3.085 19.058 1.00 69.56 222 LYS A CA 1
ATOM 1730 C C . LYS A 1 222 ? 24.053 2.297 19.219 1.00 69.56 222 LYS A C 1
ATOM 1732 O O . LYS A 1 222 ? 24.168 1.191 18.695 1.00 69.56 222 LYS A O 1
ATOM 1737 N N . LYS A 1 223 ? 25.006 2.850 19.968 1.00 72.94 223 LYS A N 1
ATOM 1738 C CA . LYS A 1 223 ? 26.290 2.211 20.263 1.00 72.94 223 LYS A CA 1
ATOM 1739 C C . LYS A 1 223 ? 26.132 1.014 21.208 1.00 72.94 223 LYS A C 1
ATOM 1741 O O . LYS A 1 223 ? 26.783 -0.006 20.995 1.00 72.94 223 LYS A O 1
ATOM 1746 N N . ASP A 1 224 ? 25.222 1.100 22.175 1.00 64.56 224 ASP A N 1
ATOM 1747 C CA . ASP A 1 224 ? 24.908 -0.010 23.081 1.00 64.56 224 ASP A CA 1
ATOM 1748 C C . ASP A 1 224 ? 24.163 -1.155 22.370 1.00 64.56 224 ASP A C 1
ATOM 1750 O O . ASP A 1 224 ? 24.428 -2.325 22.650 1.00 64.56 224 ASP A O 1
ATOM 1754 N N . MET A 1 225 ? 23.312 -0.860 21.377 1.00 59.69 225 MET A N 1
ATOM 1755 C CA . MET A 1 225 ? 22.721 -1.906 20.523 1.00 59.69 225 MET A CA 1
ATOM 1756 C C . MET A 1 225 ? 23.756 -2.614 19.637 1.00 59.69 225 MET A C 1
ATOM 1758 O O . MET A 1 225 ? 23.670 -3.828 19.449 1.00 59.69 225 MET A O 1
ATOM 1762 N N . GLU A 1 226 ? 24.743 -1.892 19.100 1.00 66.44 226 GLU A N 1
ATOM 1763 C CA . GLU A 1 226 ? 25.839 -2.508 18.336 1.00 66.44 226 GLU A CA 1
ATOM 1764 C C . GLU A 1 226 ? 26.743 -3.372 19.234 1.00 66.44 226 GLU A C 1
ATOM 1766 O O . GLU A 1 226 ? 27.171 -4.450 18.819 1.00 66.44 226 GLU A O 1
ATOM 1771 N N . ALA A 1 227 ? 26.976 -2.959 20.486 1.00 60.53 227 ALA A N 1
ATOM 1772 C CA . ALA A 1 227 ? 27.771 -3.711 21.461 1.00 60.53 227 ALA A CA 1
ATOM 1773 C C . ALA A 1 227 ? 27.087 -5.001 21.959 1.00 60.53 227 ALA A C 1
ATOM 1775 O O . ALA A 1 227 ? 27.774 -5.951 22.334 1.00 60.53 227 ALA A O 1
ATOM 1776 N N . LEU A 1 228 ? 25.752 -5.068 21.914 1.00 55.56 228 LEU A N 1
ATOM 1777 C CA . LEU A 1 228 ? 24.961 -6.263 22.245 1.00 55.56 228 LEU A CA 1
ATOM 1778 C C . LEU A 1 228 ? 24.884 -7.296 21.104 1.00 55.56 228 LEU A C 1
ATOM 1780 O O . LEU A 1 228 ? 24.149 -8.276 21.208 1.00 55.56 228 LEU A O 1
ATOM 1784 N N . GLY A 1 229 ? 25.651 -7.118 20.023 1.00 47.78 229 GLY A N 1
ATOM 1785 C CA . GLY A 1 229 ? 25.721 -8.095 18.935 1.00 47.78 229 GLY A CA 1
ATOM 1786 C C . GLY A 1 229 ? 24.488 -8.106 18.030 1.00 47.78 229 GLY A C 1
ATOM 1787 O O . GLY A 1 229 ? 24.289 -9.062 17.285 1.00 47.78 229 GLY A O 1
ATOM 1788 N N . ALA A 1 230 ? 23.687 -7.034 18.026 1.00 49.03 230 ALA A N 1
ATOM 1789 C CA . ALA A 1 230 ? 22.546 -6.870 17.123 1.00 49.03 230 ALA A CA 1
ATOM 1790 C C . ALA A 1 230 ? 22.962 -6.506 15.679 1.00 49.03 230 ALA A C 1
ATOM 1792 O O . ALA A 1 230 ? 22.246 -5.805 14.963 1.00 49.03 230 ALA A O 1
ATOM 1793 N N . SER A 1 231 ? 24.107 -7.003 15.205 1.00 48.19 231 SER A N 1
ATOM 1794 C CA . SER A 1 231 ? 24.434 -7.039 13.781 1.00 48.19 231 SER A CA 1
ATOM 1795 C C . SER A 1 231 ? 23.724 -8.242 13.157 1.00 48.19 231 SER A C 1
ATOM 1797 O O . SER A 1 231 ? 24.338 -9.263 12.855 1.00 48.19 231 SER A O 1
ATOM 1799 N N . GLY A 1 232 ? 22.402 -8.162 13.046 1.00 43.47 232 GLY A N 1
ATOM 1800 C CA . GLY A 1 232 ? 21.596 -9.298 12.616 1.00 43.47 232 GLY A CA 1
ATOM 1801 C C . GLY A 1 232 ? 20.144 -8.930 12.376 1.00 43.47 232 GLY A C 1
ATOM 1802 O O . GLY A 1 232 ? 19.257 -9.493 13.007 1.00 43.47 232 GLY A O 1
ATOM 1803 N N . ALA A 1 233 ? 19.894 -8.023 11.427 1.00 49.56 233 ALA A N 1
ATOM 1804 C CA . ALA A 1 233 ? 18.556 -7.802 10.867 1.00 49.56 233 ALA A CA 1
ATOM 1805 C C . ALA A 1 233 ? 17.906 -9.096 10.311 1.00 49.56 233 ALA A C 1
ATOM 1807 O O . ALA A 1 233 ? 16.714 -9.116 10.037 1.00 49.56 233 ALA A O 1
ATOM 1808 N N . SER A 1 234 ? 18.667 -10.188 10.206 1.00 51.25 234 SER A N 1
ATOM 1809 C CA . SER A 1 234 ? 18.251 -11.511 9.743 1.00 51.25 234 SER A CA 1
ATOM 1810 C C . SER A 1 234 ? 17.421 -12.317 10.756 1.00 51.25 234 SER A C 1
ATOM 1812 O O . SER A 1 234 ? 16.607 -13.133 10.344 1.00 51.25 234 SER A O 1
ATOM 1814 N N . ALA A 1 235 ? 17.567 -12.102 12.070 1.00 47.94 235 ALA A N 1
ATOM 1815 C CA . ALA A 1 235 ? 16.856 -12.923 13.066 1.00 47.94 235 ALA A CA 1
ATOM 1816 C C . ALA A 1 235 ? 15.371 -12.538 13.227 1.00 47.94 235 ALA A C 1
ATOM 1818 O O . ALA A 1 235 ? 14.547 -13.368 13.599 1.00 47.94 235 ALA A O 1
ATOM 1819 N N . LEU A 1 236 ? 15.021 -11.284 12.919 1.00 47.88 236 LEU A N 1
ATOM 1820 C CA . LEU A 1 236 ? 13.630 -10.821 12.877 1.00 47.88 236 LEU A CA 1
ATOM 1821 C C . LEU A 1 236 ? 12.945 -11.155 11.541 1.00 47.88 236 LEU A C 1
ATOM 1823 O O . LEU A 1 236 ? 11.729 -11.325 11.521 1.00 47.88 236 LEU A O 1
ATOM 1827 N N . GLU A 1 237 ? 13.701 -11.301 10.445 1.00 54.25 237 GLU A N 1
ATOM 1828 C CA . GLU A 1 237 ? 13.159 -11.754 9.154 1.00 54.25 237 GLU A CA 1
ATOM 1829 C C . GLU A 1 237 ? 12.869 -13.266 9.130 1.00 54.25 237 GLU A C 1
ATOM 1831 O O . GLU A 1 237 ? 11.877 -13.673 8.527 1.00 54.25 237 GLU A O 1
ATOM 1836 N N . ASP A 1 238 ? 13.637 -14.094 9.846 1.00 46.41 238 ASP A N 1
ATOM 1837 C CA . ASP A 1 238 ? 13.381 -15.545 9.922 1.00 46.41 238 ASP A CA 1
ATOM 1838 C C . ASP A 1 238 ? 12.134 -15.906 10.754 1.00 46.41 238 ASP A C 1
ATOM 1840 O O . ASP A 1 238 ? 11.454 -16.891 10.460 1.00 46.41 238 ASP A O 1
ATOM 1844 N N . ILE A 1 239 ? 11.757 -15.088 11.742 1.00 51.94 239 ILE A N 1
ATOM 1845 C CA . ILE A 1 239 ? 10.506 -15.283 12.503 1.00 51.94 239 ILE A CA 1
ATOM 1846 C C . ILE A 1 239 ? 9.284 -14.836 11.680 1.00 51.94 239 ILE A C 1
ATOM 1848 O O . ILE A 1 239 ? 8.205 -15.402 11.818 1.00 51.94 239 ILE A O 1
ATOM 1852 N N . LEU A 1 240 ? 9.445 -13.866 10.774 1.00 51.41 240 LEU A N 1
ATOM 1853 C CA . LEU A 1 240 ? 8.374 -13.418 9.873 1.00 51.41 240 LEU A CA 1
ATOM 1854 C C . LEU A 1 240 ? 8.197 -14.319 8.637 1.00 51.41 240 LEU A C 1
ATOM 1856 O O . LEU A 1 240 ? 7.121 -14.315 8.044 1.00 51.41 240 LEU A O 1
ATOM 1860 N N . ASN A 1 241 ? 9.217 -15.096 8.256 1.00 48.91 241 ASN A N 1
ATOM 1861 C CA . ASN A 1 241 ? 9.168 -16.019 7.113 1.00 48.91 241 ASN A CA 1
ATOM 1862 C C . ASN A 1 241 ? 8.784 -17.464 7.474 1.00 48.91 241 ASN A C 1
ATOM 1864 O O . ASN A 1 241 ? 8.563 -18.269 6.570 1.00 48.91 241 ASN A O 1
ATOM 1868 N N . THR A 1 242 ? 8.701 -17.823 8.758 1.00 42.72 242 THR A N 1
ATOM 1869 C CA . THR A 1 242 ? 8.394 -19.201 9.188 1.00 42.72 242 THR A CA 1
ATOM 1870 C C . THR A 1 242 ? 6.898 -19.516 9.289 1.00 42.72 242 THR A C 1
ATOM 1872 O O . THR A 1 242 ? 6.545 -20.679 9.463 1.00 42.72 242 THR A O 1
ATOM 1875 N N . SER A 1 243 ? 6.010 -18.534 9.097 1.00 43.50 243 SER A N 1
ATOM 1876 C CA . SER A 1 243 ? 4.554 -18.743 9.184 1.00 43.50 243 SER A CA 1
ATOM 1877 C C . SER A 1 243 ? 3.875 -19.204 7.886 1.00 43.50 243 SER A C 1
ATOM 1879 O O . SER A 1 243 ? 2.684 -19.480 7.920 1.00 43.50 243 SER A O 1
ATOM 1881 N N . ASP A 1 244 ? 4.585 -19.302 6.754 1.00 43.09 244 ASP A N 1
ATOM 1882 C CA . ASP A 1 244 ? 3.956 -19.542 5.434 1.00 43.09 244 ASP A CA 1
ATOM 1883 C C . ASP A 1 244 ? 4.450 -20.815 4.713 1.00 43.09 244 ASP A C 1
ATOM 1885 O O . ASP A 1 244 ? 4.118 -21.055 3.551 1.00 43.09 244 ASP A O 1
ATOM 1889 N N . SER A 1 245 ? 5.234 -21.674 5.377 1.00 41.75 245 SER A N 1
ATOM 1890 C CA . SER A 1 245 ? 5.656 -22.961 4.806 1.00 41.75 245 SER A CA 1
ATOM 1891 C C . SER A 1 245 ? 4.710 -24.095 5.206 1.00 41.75 245 SER A C 1
ATOM 1893 O O . SER A 1 245 ? 5.083 -24.984 5.974 1.00 41.75 245 SER A O 1
ATOM 1895 N N . VAL A 1 246 ? 3.491 -24.080 4.665 1.00 40.34 246 VAL A N 1
ATOM 1896 C CA . VAL A 1 246 ? 2.664 -25.289 4.550 1.00 40.34 246 VAL A CA 1
ATOM 1897 C C . VAL A 1 246 ? 2.556 -25.646 3.071 1.00 40.34 246 VAL A C 1
ATOM 1899 O O . VAL A 1 246 ? 1.891 -24.978 2.281 1.00 40.34 246 VAL A O 1
ATOM 1902 N N . ASP A 1 247 ? 3.268 -26.708 2.699 1.00 40.91 247 ASP A N 1
ATOM 1903 C CA . ASP A 1 247 ? 3.150 -27.394 1.415 1.00 40.91 247 ASP A CA 1
ATOM 1904 C C . ASP A 1 247 ? 1.695 -27.826 1.174 1.00 40.91 247 ASP A C 1
ATOM 1906 O O . ASP A 1 247 ? 1.191 -28.719 1.854 1.00 40.91 247 ASP A O 1
ATOM 1910 N N . ILE A 1 248 ? 1.036 -27.268 0.153 1.00 36.22 248 ILE A N 1
ATOM 1911 C CA . ILE A 1 248 ? -0.165 -27.875 -0.436 1.00 36.22 248 ILE A CA 1
ATOM 1912 C C . ILE A 1 248 ? 0.046 -28.031 -1.940 1.00 36.22 248 ILE A C 1
ATOM 1914 O O . ILE A 1 248 ? -0.215 -27.156 -2.766 1.00 36.22 248 ILE A O 1
ATOM 1918 N N . SER A 1 249 ? 0.534 -29.220 -2.283 1.00 37.56 249 SER A N 1
ATOM 1919 C CA . SER A 1 249 ? 0.328 -29.831 -3.587 1.00 37.56 249 SER A CA 1
ATOM 1920 C C . SER A 1 249 ? -1.058 -30.486 -3.588 1.00 37.56 249 SER A C 1
ATOM 1922 O O . SER A 1 249 ? -1.332 -31.365 -2.778 1.00 37.56 249 SER A O 1
ATOM 1924 N N . GLY A 1 250 ? -1.963 -30.067 -4.473 1.00 29.78 250 GLY A N 1
ATOM 1925 C CA . GLY A 1 250 ? -3.276 -30.712 -4.574 1.00 29.78 250 GLY A CA 1
ATOM 1926 C C . GLY A 1 250 ? -4.297 -29.896 -5.350 1.00 29.78 250 GLY A C 1
ATOM 1927 O O . GLY A 1 250 ? -4.362 -28.684 -5.233 1.00 29.78 250 GLY A O 1
ATOM 1928 N N . ALA A 1 251 ? -5.050 -30.563 -6.212 1.00 36.50 251 ALA A N 1
ATOM 1929 C CA . ALA A 1 251 ? -5.886 -29.974 -7.243 1.00 36.50 251 ALA A CA 1
ATOM 1930 C C . ALA A 1 251 ? -7.249 -29.454 -6.743 1.00 36.50 251 ALA A C 1
ATOM 1932 O O . ALA A 1 251 ? -7.894 -30.109 -5.939 1.00 36.50 251 ALA A O 1
ATOM 1933 N N . GLY A 1 252 ? -7.742 -28.393 -7.396 1.00 32.41 252 GLY A N 1
ATOM 1934 C C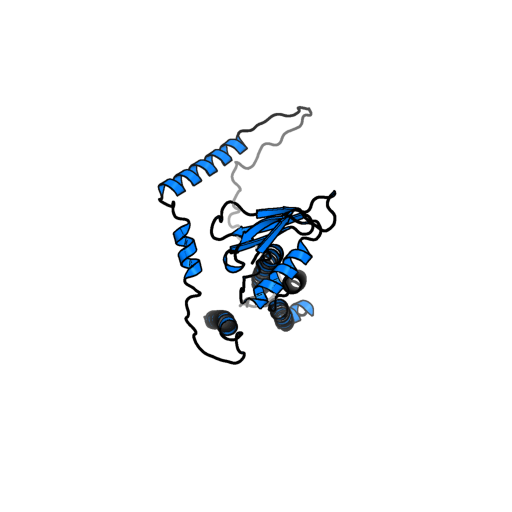A . GLY A 1 252 ? -9.169 -28.198 -7.686 1.00 32.41 252 GLY A CA 1
ATOM 1935 C C . GLY A 1 252 ? -10.045 -27.498 -6.638 1.00 32.41 252 GLY A C 1
ATOM 1936 O O . GLY A 1 252 ? -10.218 -27.993 -5.540 1.00 32.41 252 GLY A O 1
ATOM 1937 N N . GLY A 1 253 ? -10.737 -26.442 -7.088 1.00 37.09 253 GLY A N 1
ATOM 1938 C CA . GLY A 1 253 ? -12.030 -25.997 -6.543 1.00 37.09 253 GLY A CA 1
ATOM 1939 C C . GLY A 1 253 ? -11.944 -25.029 -5.366 1.00 37.09 253 GLY A C 1
ATOM 1940 O O . GLY A 1 253 ? -11.136 -25.212 -4.475 1.00 37.09 253 GLY A O 1
ATOM 1941 N N . GLY A 1 254 ? -12.722 -23.944 -5.406 1.00 41.56 254 GLY A N 1
ATOM 1942 C CA . GLY A 1 254 ? -12.597 -22.856 -4.443 1.00 41.56 254 GLY A CA 1
ATOM 1943 C C . GLY A 1 254 ? -13.005 -23.227 -3.019 1.00 41.56 254 GLY A C 1
ATOM 1944 O O . GLY A 1 254 ? -14.076 -23.774 -2.826 1.00 41.56 254 GLY A O 1
ATOM 1945 N N . GLU A 1 255 ? -12.153 -22.850 -2.071 1.00 47.09 255 GLU A N 1
ATOM 1946 C CA . GLU A 1 255 ? -12.409 -22.588 -0.649 1.00 47.09 255 GLU A CA 1
ATOM 1947 C C . GLU A 1 255 ? -11.062 -22.095 -0.089 1.00 47.09 255 GLU A C 1
ATOM 1949 O O . GLU A 1 255 ? -10.161 -22.882 0.161 1.00 47.09 255 GLU A O 1
ATOM 1954 N N . VAL A 1 256 ? -10.840 -20.776 -0.027 1.00 44.66 256 VAL A N 1
ATOM 1955 C CA . VAL A 1 256 ? -9.591 -20.189 0.527 1.00 44.66 256 VAL A CA 1
ATOM 1956 C C . VAL A 1 256 ? -9.915 -19.100 1.553 1.00 44.66 256 VAL A C 1
ATOM 1958 O O . VAL A 1 256 ? -9.199 -18.115 1.685 1.00 44.66 256 VAL A O 1
ATOM 1961 N N . ALA A 1 257 ? -11.047 -19.235 2.239 1.00 50.47 257 ALA A N 1
ATOM 1962 C CA . ALA A 1 257 ? -11.478 -18.285 3.260 1.00 50.47 257 ALA A CA 1
ATOM 1963 C C . ALA A 1 257 ? -11.543 -18.898 4.665 1.00 50.47 257 ALA A C 1
ATOM 1965 O O . ALA A 1 257 ? -11.833 -18.163 5.595 1.00 50.47 257 ALA A O 1
ATOM 1966 N N . ASP A 1 258 ? -11.287 -20.199 4.834 1.00 52.12 258 ASP A N 1
ATOM 1967 C CA . ASP A 1 258 ? -11.637 -20.889 6.081 1.00 52.12 258 ASP A CA 1
ATOM 1968 C C . ASP A 1 258 ? -10.546 -20.778 7.160 1.00 52.12 258 ASP A C 1
ATOM 1970 O O . ASP A 1 258 ? -10.846 -20.438 8.297 1.00 52.12 258 ASP A O 1
ATOM 1974 N N . ASP A 1 259 ? -9.261 -20.908 6.811 1.00 52.38 259 ASP A N 1
ATOM 1975 C CA . ASP A 1 259 ? -8.198 -20.942 7.831 1.00 52.38 259 ASP A CA 1
ATOM 1976 C C . ASP A 1 259 ? -7.961 -19.585 8.526 1.00 52.38 259 ASP A C 1
ATOM 1978 O O . ASP A 1 259 ? -7.753 -19.534 9.737 1.00 52.38 259 ASP A O 1
ATOM 1982 N N . SER A 1 260 ? -8.078 -18.461 7.805 1.00 54.47 260 SER A N 1
ATOM 1983 C CA . SER A 1 260 ? -7.979 -17.121 8.411 1.00 54.47 260 SER A CA 1
ATOM 1984 C C . SER A 1 260 ? -9.254 -16.690 9.145 1.00 54.47 260 SER A C 1
ATOM 1986 O O . SER A 1 260 ? -9.190 -15.840 10.032 1.00 54.47 260 SER A O 1
ATOM 1988 N N . LEU A 1 261 ? -10.415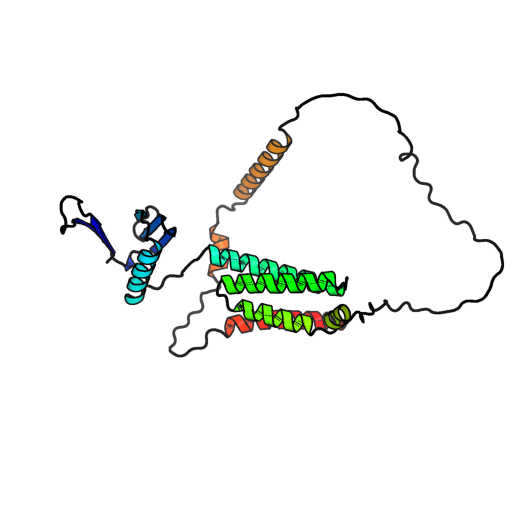 -17.250 8.774 1.00 49.44 261 LEU A N 1
ATOM 1989 C CA . LEU A 1 261 ? -11.668 -17.057 9.514 1.00 49.44 261 LEU A CA 1
ATOM 1990 C C . LEU A 1 261 ? -11.648 -17.864 10.813 1.00 49.44 261 LEU A C 1
ATOM 1992 O O . LEU A 1 261 ? -12.028 -17.333 11.850 1.00 49.44 261 LEU A O 1
ATOM 1996 N N . ALA A 1 262 ? -11.146 -19.098 10.772 1.00 59.72 262 ALA A N 1
ATOM 1997 C CA . ALA A 1 262 ? -11.015 -19.961 11.937 1.00 59.72 262 ALA A CA 1
ATOM 1998 C C . ALA A 1 262 ? -10.040 -19.390 12.978 1.00 59.72 262 ALA A C 1
ATOM 2000 O O . ALA A 1 262 ? -10.299 -19.502 14.172 1.00 59.72 262 ALA A O 1
ATOM 2001 N N . GLU A 1 263 ? -8.955 -18.732 12.556 1.00 60.38 263 GLU A N 1
ATOM 2002 C CA . GLU A 1 263 ? -8.006 -18.101 13.483 1.00 60.38 263 GLU A CA 1
ATOM 2003 C C . GLU A 1 263 ? -8.594 -16.850 14.166 1.00 60.38 263 GLU A C 1
ATOM 2005 O O . GLU A 1 263 ? -8.426 -16.662 15.372 1.00 60.38 263 GLU A O 1
ATOM 2010 N N . LEU A 1 264 ? -9.353 -16.025 13.433 1.00 57.56 264 LEU A N 1
ATOM 2011 C CA . LEU A 1 264 ? -10.017 -14.841 13.991 1.00 57.56 264 LEU A CA 1
ATOM 2012 C C . LEU A 1 264 ? -11.196 -15.227 14.905 1.00 57.56 264 LEU A C 1
ATOM 2014 O O . LEU A 1 264 ? -11.374 -14.636 15.970 1.00 57.56 264 LEU A O 1
ATOM 2018 N N . ASP A 1 265 ? -11.973 -16.242 14.522 1.00 63.62 265 ASP A N 1
ATOM 2019 C CA . ASP A 1 265 ? -13.081 -16.780 15.320 1.00 63.62 265 ASP A CA 1
ATOM 2020 C C . ASP A 1 265 ? -12.560 -17.511 16.570 1.00 63.62 265 ASP A C 1
ATOM 2022 O O . ASP A 1 265 ? -13.139 -17.380 17.646 1.00 63.62 265 ASP A O 1
ATOM 2026 N N . ALA A 1 266 ? -11.398 -18.174 16.489 1.00 72.38 266 ALA A N 1
ATOM 2027 C CA . ALA A 1 266 ? -10.704 -18.721 17.655 1.00 72.38 266 ALA A CA 1
ATOM 2028 C C . ALA A 1 266 ? -10.221 -17.621 18.614 1.00 72.38 266 ALA A C 1
ATOM 2030 O O . ALA A 1 266 ? -10.338 -17.794 19.828 1.00 72.38 266 ALA A O 1
ATOM 2031 N N . MET A 1 267 ? -9.742 -16.480 18.101 1.00 66.31 267 MET A N 1
ATOM 2032 C CA . MET A 1 267 ? -9.369 -15.328 18.934 1.00 66.31 267 MET A CA 1
ATOM 2033 C C . MET A 1 267 ? -10.585 -14.675 19.610 1.00 66.31 267 MET A C 1
ATOM 2035 O O . MET A 1 267 ? -10.516 -14.322 20.791 1.00 66.31 267 MET A O 1
ATOM 2039 N N . PHE A 1 268 ? -11.715 -14.545 18.907 1.00 68.44 268 PHE A N 1
ATOM 2040 C CA . PHE A 1 268 ? -12.955 -14.034 19.502 1.00 68.44 268 PHE A CA 1
ATOM 2041 C C . PHE A 1 268 ? -13.565 -15.017 20.507 1.00 68.44 268 PHE A C 1
ATOM 2043 O O . PHE A 1 268 ? -13.991 -14.598 21.581 1.00 68.44 268 PHE A O 1
ATOM 2050 N N . ALA A 1 269 ? -13.536 -16.319 20.221 1.00 75.75 269 ALA A N 1
ATOM 2051 C CA . ALA A 1 269 ? -14.016 -17.352 21.134 1.00 75.75 269 ALA A CA 1
ATOM 2052 C C . ALA A 1 269 ? -13.139 -17.478 22.389 1.00 75.75 269 ALA A C 1
ATOM 2054 O O . ALA A 1 269 ? -13.674 -17.670 23.481 1.00 75.75 269 ALA A O 1
ATOM 2055 N N . SER A 1 270 ? -11.812 -17.329 22.273 1.00 70.50 270 SER A N 1
ATOM 2056 C CA . SER A 1 270 ? -10.925 -17.301 23.445 1.00 70.50 270 SER A CA 1
ATOM 2057 C C . SER A 1 270 ? -11.164 -16.065 24.309 1.00 70.50 270 SER A C 1
ATOM 2059 O O . SER A 1 270 ? -11.161 -16.170 25.533 1.00 70.50 270 SER A O 1
ATOM 2061 N N . ALA A 1 271 ? -11.439 -14.915 23.686 1.00 63.47 271 ALA A N 1
ATOM 2062 C CA . ALA A 1 271 ? -11.746 -13.682 24.404 1.00 63.47 271 ALA A CA 1
ATOM 2063 C C . ALA A 1 271 ? -13.109 -13.753 25.118 1.00 63.47 271 ALA A C 1
ATOM 2065 O O . ALA A 1 271 ? -13.216 -13.344 26.273 1.00 63.47 271 ALA A O 1
ATOM 2066 N N . ASP A 1 272 ? -14.132 -14.326 24.476 1.00 63.97 272 ASP A N 1
ATOM 2067 C CA . ASP A 1 272 ? -15.452 -14.533 25.088 1.00 63.97 272 ASP A CA 1
ATOM 2068 C C . ASP A 1 272 ? -15.407 -15.590 26.212 1.00 63.97 272 ASP A C 1
ATOM 2070 O O . ASP A 1 272 ? -16.139 -15.479 27.199 1.00 63.97 272 ASP A O 1
ATOM 2074 N N . ALA A 1 273 ? -14.532 -16.599 26.110 1.00 74.75 273 ALA A N 1
ATOM 2075 C CA . ALA A 1 273 ? -14.323 -17.597 27.160 1.00 74.75 273 ALA A CA 1
ATOM 2076 C C . ALA A 1 273 ? -13.617 -17.009 28.394 1.00 74.75 273 ALA A C 1
ATOM 2078 O O . ALA A 1 273 ? -14.090 -17.227 29.511 1.00 74.75 273 ALA A O 1
ATOM 2079 N N . GLU A 1 274 ? -12.554 -16.218 28.204 1.00 67.88 274 GLU A N 1
ATOM 2080 C CA . GLU A 1 274 ? -11.898 -15.490 29.302 1.00 67.88 274 GLU A CA 1
ATOM 2081 C C . GLU A 1 274 ? -12.859 -14.504 29.980 1.00 67.88 274 GLU A C 1
ATOM 2083 O O . GLU A 1 274 ? -12.886 -14.407 31.207 1.00 67.88 274 GLU A O 1
ATOM 2088 N N . LEU A 1 275 ? -13.712 -13.824 29.208 1.00 64.75 275 LEU A N 1
ATOM 2089 C CA . LEU A 1 275 ? -14.722 -12.906 29.740 1.00 64.75 275 LEU A CA 1
ATOM 2090 C C . LEU A 1 275 ? -15.777 -13.629 30.595 1.00 64.75 275 LEU A C 1
ATOM 2092 O O . LEU A 1 275 ? -16.239 -13.100 31.605 1.00 64.75 275 LEU A O 1
ATOM 2096 N N . ASN A 1 276 ? -16.167 -14.843 30.205 1.00 73.69 276 ASN A N 1
ATOM 2097 C CA . ASN A 1 276 ? -17.179 -15.619 30.918 1.00 73.69 276 ASN A CA 1
ATOM 2098 C C . ASN A 1 276 ? -16.644 -16.270 32.205 1.00 73.69 276 ASN A C 1
ATOM 2100 O O . ASN A 1 276 ? -17.420 -16.482 33.137 1.00 73.69 276 ASN A O 1
ATOM 2104 N N . ASP A 1 277 ? -15.346 -16.576 32.275 1.00 73.56 277 ASP A N 1
ATOM 2105 C CA . ASP A 1 277 ? -14.701 -17.020 33.519 1.00 73.56 277 ASP A CA 1
ATOM 2106 C C . ASP A 1 277 ? -14.524 -15.857 34.504 1.00 73.56 277 ASP A C 1
ATOM 2108 O O . ASP A 1 277 ? -14.791 -16.018 35.693 1.00 73.56 277 ASP A O 1
ATOM 2112 N N . LEU A 1 278 ? -14.222 -14.652 34.012 1.00 59.53 278 LEU A N 1
ATOM 2113 C CA . LEU A 1 278 ? -14.089 -13.448 34.844 1.00 59.53 278 LEU A CA 1
ATOM 2114 C C . LEU A 1 278 ? -15.427 -12.948 35.422 1.00 59.53 278 LEU A C 1
ATOM 2116 O O . LEU A 1 278 ? -15.440 -12.190 36.385 1.00 59.53 278 LEU A O 1
ATOM 2120 N N . MET A 1 279 ? -16.558 -13.375 34.850 1.00 62.91 279 MET A N 1
ATOM 2121 C CA . MET A 1 279 ? -17.902 -13.098 35.376 1.00 62.91 279 MET A CA 1
ATOM 2122 C C . MET A 1 279 ? -18.415 -14.153 36.372 1.00 62.91 279 MET A C 1
ATOM 2124 O O . MET A 1 279 ? -19.529 -14.008 36.884 1.00 62.91 279 MET A O 1
ATOM 2128 N N . LYS A 1 280 ? -17.654 -15.229 36.615 1.00 62.69 280 LYS A N 1
ATOM 2129 C CA . LYS A 1 280 ? -18.013 -16.301 37.561 1.00 62.69 280 LYS A CA 1
ATOM 2130 C C . LYS A 1 280 ? -17.213 -16.279 38.868 1.00 62.69 280 LYS A C 1
ATOM 2132 O O . LYS A 1 280 ? -17.613 -16.995 39.788 1.00 62.69 280 LYS A O 1
ATOM 2137 N N . GLU A 1 281 ? -16.140 -15.491 38.955 1.00 45.19 281 GLU A N 1
ATOM 2138 C CA . GLU A 1 281 ? -15.529 -15.053 40.228 1.00 45.19 281 GLU A CA 1
ATOM 2139 C C . GLU A 1 281 ? -16.287 -13.864 40.836 1.00 45.19 281 GLU A C 1
ATOM 2141 O O . GLU A 1 281 ? -16.393 -13.827 42.084 1.00 45.19 281 GLU A O 1
#

Organism: NCBI:txid265543

Secondary structure (DSSP, 8-state):
-EEEEEEPTTSTT-EEEEEEE-GGGEEEEEEETTTEEEEEESS-SSS-EEEE-TTHHHHHHHHHHHHHHTT-------HHHHHHHHHHHHHHHHHHHHHHHHHHS--HHHHHHHHHHHHHHHHHHHHHT-THHHHHHHHHHHHHHSHHHHHHHTT---------------------PPP-----PPPTTSS----------------SHHHHHHHHHHHHHHHHHHHTT---THHHHHHHHTTS------------SHHHHHHHHHHHHHHHHHHHHHTT-

pLDDT: mean 70.99, std 19.3, range [29.78, 95.75]

Sequence (281 aa):
YIIEIKTNKFSIGTGKVTFVTLIASLAKLKFRREESISLFLKEDPDDPLIYMMSESADCVKQIQTVLKAHGVKGKHTNAAMQRSIQTALSIVTDIQKKERALEHNPTVENVNEIMDLCRQAAERFEQAGDSRHQEVMAHMKKFLSNPITVSILNGSYEAKKKPDGEATPSVSTPSKPVPEGEVLTSPEWMLNEDDDDDDNNNKNKMNGDALEKTDNMLKDAKKDMEALGASGASALEDILNTSDSVDISGAGGGEVADDSLAELDAMFASADAELNDLMKE

Foldseek 3Di:
DDWDWDDDPVDPPDTDTPDDDDLVQFDDWDDDAQFWIWTQGVVHNPDTDIDTGGHGPVVVVVSVVVCVVVVNDDDDDDVVLVVLLVVLVVLVVVLVVLLVVCLVVVAPVSLVVSLVSLVSSLVSCVVSVHPCSVVSVVVNVVSCPPPSNVCNVVVNDDPPDDPPPDDDDDDDDDDDDDDDDDDPDDDPPPDDDDDDDDDDDDDDDDDDVVVVVVVVVVVVVVVVCVVVVPPPPPVVVVVVPVPPPDDDDDDDDDDDPPPVVVVVVVVVVVVVVVVVVVVVD